Protein AF-A0A378YUL9-F1 (afdb_monomer_lite)

Sequence (200 aa):
MDLDGIYQRQLDEVQPVALPHEIDLQHAVVSRYLELCDLVLSVKSCEYYFRRFPFNGLPVTRHEHLSNVCELYFSRFYQFKERLKYLVDAVDVLVPKHGMQFGPFIKQFAREFDQEIHERNQIHHFKRFADLDIERVYLTGIHDIVFPNKGWKAEQRLYYRKVAREWAQRVRKRGARLDAFVDAVAEALLRGCPFLALPG

pLDDT: mean 89.15, std 12.62, range [41.06, 97.75]

Structure (mmCIF, N/CA/C/O backbone):
data_AF-A0A378YUL9-F1
#
_entry.id   AF-A0A378YUL9-F1
#
loop_
_atom_site.group_PDB
_atom_site.id
_atom_site.type_symbol
_atom_site.label_atom_id
_atom_site.label_alt_id
_atom_site.label_comp_id
_atom_site.label_asym_id
_atom_site.label_entity_id
_atom_site.label_seq_id
_atom_site.pdbx_PDB_ins_code
_atom_site.Cartn_x
_atom_site.Cartn_y
_atom_site.Cartn_z
_atom_site.occupancy
_atom_site.B_iso_or_equiv
_atom_site.auth_seq_id
_atom_site.auth_comp_id
_atom_site.auth_asym_id
_atom_site.auth_atom_id
_atom_site.pdbx_PDB_model_num
ATOM 1 N N . MET A 1 1 ? 40.673 -33.449 19.891 1.00 43.53 1 MET A N 1
ATOM 2 C CA . MET A 1 1 ? 40.336 -32.350 20.816 1.00 43.53 1 MET A CA 1
ATOM 3 C C . MET A 1 1 ? 38.854 -32.107 20.642 1.00 43.53 1 MET A C 1
ATOM 5 O O . MET A 1 1 ? 38.480 -31.425 19.699 1.00 43.53 1 MET A O 1
ATOM 9 N N . ASP A 1 2 ? 38.047 -32.759 21.476 1.00 41.06 2 ASP A N 1
ATOM 10 C CA . ASP A 1 2 ? 36.599 -32.559 21.533 1.00 41.06 2 ASP A CA 1
ATOM 11 C C . ASP A 1 2 ? 36.3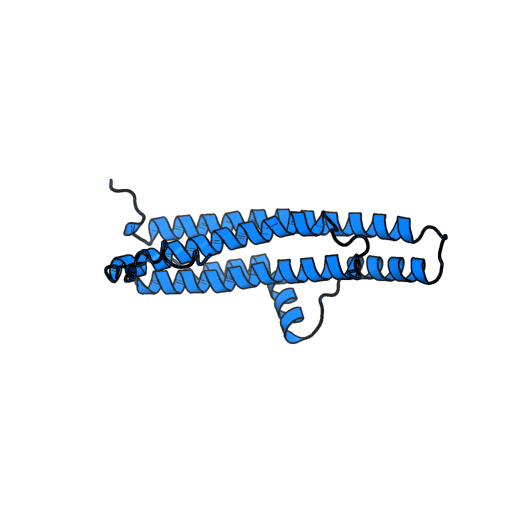15 -31.298 22.346 1.00 41.06 2 ASP A C 1
ATOM 13 O O . ASP A 1 2 ? 36.678 -31.212 23.519 1.00 41.06 2 ASP A O 1
ATOM 17 N N . LEU A 1 3 ? 35.693 -30.312 21.704 1.00 50.53 3 LEU A N 1
ATOM 18 C CA . LEU A 1 3 ? 35.207 -29.077 22.325 1.00 50.53 3 LEU A CA 1
ATOM 19 C C . LEU A 1 3 ? 33.671 -29.063 22.420 1.00 50.53 3 LEU A C 1
ATOM 21 O O . LEU A 1 3 ? 33.071 -27.998 22.500 1.00 50.53 3 LEU A O 1
ATOM 25 N N . ASP A 1 4 ? 33.031 -30.233 22.473 1.00 50.56 4 ASP A N 1
ATOM 26 C CA . ASP A 1 4 ? 31.562 -30.356 22.478 1.00 50.56 4 ASP A CA 1
ATOM 27 C C . ASP A 1 4 ? 30.950 -30.487 23.888 1.00 50.56 4 ASP A C 1
ATOM 29 O O . ASP A 1 4 ? 29.794 -30.866 24.048 1.00 50.56 4 ASP A O 1
ATOM 33 N N . GLY A 1 5 ? 31.707 -30.162 24.943 1.00 52.66 5 GLY A N 1
ATOM 34 C CA . GLY A 1 5 ? 31.334 -30.486 26.327 1.00 52.66 5 GLY A CA 1
ATOM 35 C C . GLY A 1 5 ? 30.976 -29.333 27.273 1.00 52.66 5 GLY A C 1
ATOM 36 O O . GLY A 1 5 ? 30.866 -29.597 28.465 1.00 52.66 5 GLY A O 1
ATOM 37 N N . ILE A 1 6 ? 30.863 -28.067 26.833 1.00 50.81 6 ILE A N 1
ATOM 38 C CA . ILE A 1 6 ? 30.793 -26.925 27.788 1.00 50.81 6 ILE A CA 1
ATOM 39 C C . ILE A 1 6 ? 29.577 -25.986 27.618 1.00 50.81 6 ILE A C 1
ATOM 41 O O . ILE A 1 6 ? 29.335 -25.148 28.482 1.00 50.81 6 ILE A O 1
ATOM 45 N N . TYR A 1 7 ? 28.721 -26.148 26.603 1.00 46.00 7 TYR A N 1
ATOM 46 C CA . TYR A 1 7 ? 27.574 -25.236 26.403 1.00 46.00 7 TYR A CA 1
ATOM 47 C C . TYR A 1 7 ? 26.194 -25.899 26.290 1.00 46.00 7 TYR A C 1
ATOM 49 O O . TYR A 1 7 ? 25.285 -25.337 25.689 1.00 46.00 7 TYR A O 1
ATOM 57 N N . GLN A 1 8 ? 25.963 -27.020 26.975 1.00 46.75 8 GLN A N 1
ATOM 58 C CA . GLN A 1 8 ? 24.601 -27.385 27.391 1.00 46.75 8 GLN A CA 1
ATOM 59 C C . GLN A 1 8 ? 24.236 -26.620 28.669 1.00 46.75 8 GLN A C 1
ATOM 61 O O . GLN A 1 8 ? 24.028 -27.191 29.737 1.00 46.75 8 GLN A O 1
ATOM 66 N N . ARG A 1 9 ? 24.142 -25.286 28.562 1.00 47.91 9 ARG A N 1
ATOM 67 C CA . ARG A 1 9 ? 23.204 -24.580 29.437 1.00 47.91 9 ARG A CA 1
ATOM 68 C C . ARG A 1 9 ? 21.838 -25.088 29.026 1.00 47.91 9 ARG A C 1
ATOM 70 O O . ARG A 1 9 ? 21.450 -24.898 27.877 1.00 47.91 9 ARG A O 1
ATOM 77 N N . GLN A 1 10 ? 21.169 -25.759 29.956 1.00 49.59 10 GLN A N 1
ATOM 78 C CA . GLN A 1 10 ? 19.729 -25.937 29.933 1.00 49.59 10 GLN A CA 1
ATOM 79 C C . GLN A 1 10 ? 19.125 -24.595 29.513 1.00 49.59 10 GLN A C 1
ATOM 81 O O . GLN A 1 10 ? 19.129 -23.624 30.268 1.00 49.59 10 GLN A O 1
ATOM 86 N N . LEU A 1 11 ? 18.705 -24.512 28.253 1.00 52.88 11 LEU A N 1
ATOM 87 C CA . LEU A 1 11 ? 17.631 -23.621 27.879 1.00 52.88 11 LEU A CA 1
ATOM 88 C C . LEU A 1 11 ? 16.446 -24.236 28.603 1.00 52.88 11 LEU A C 1
ATOM 90 O O . LEU A 1 11 ? 15.804 -25.133 28.062 1.00 52.88 11 LEU A O 1
ATOM 94 N N . ASP A 1 12 ? 16.266 -23.851 29.869 1.00 56.19 12 ASP A N 1
ATOM 95 C CA . ASP A 1 12 ? 14.998 -24.035 30.550 1.00 56.19 12 ASP A CA 1
ATOM 96 C C . ASP A 1 12 ? 13.940 -23.648 29.526 1.00 56.19 12 ASP A C 1
ATOM 98 O O . ASP A 1 12 ? 13.998 -22.549 28.961 1.00 56.19 12 ASP A O 1
ATOM 102 N N . GLU A 1 13 ? 13.077 -24.604 29.186 1.00 59.16 13 GLU A N 1
ATOM 103 C CA . GLU A 1 13 ? 11.947 -24.376 28.306 1.00 59.16 13 GLU A CA 1
ATOM 104 C C . GLU A 1 13 ? 11.214 -23.169 28.877 1.00 59.16 13 GLU A C 1
ATOM 106 O O . GLU A 1 13 ? 10.543 -23.266 29.905 1.00 59.16 13 GLU A O 1
ATOM 111 N N . VAL A 1 14 ? 11.417 -22.002 28.260 1.00 63.12 14 VAL A N 1
ATOM 112 C CA . VAL A 1 14 ? 10.683 -20.795 28.605 1.00 63.12 14 VAL A CA 1
ATOM 113 C C . VAL A 1 14 ? 9.249 -21.123 28.244 1.00 63.12 14 VAL A C 1
ATOM 115 O O . VAL A 1 14 ? 8.849 -21.003 27.085 1.00 63.12 14 VAL A O 1
ATOM 118 N N . GLN A 1 15 ? 8.495 -21.633 29.218 1.00 63.75 15 GLN A N 1
ATOM 119 C CA . GLN A 1 15 ? 7.087 -21.889 29.018 1.00 63.75 15 GLN A CA 1
ATOM 120 C C . GLN A 1 15 ? 6.462 -20.545 28.654 1.00 63.75 15 GLN A C 1
ATOM 122 O O . GLN A 1 15 ? 6.712 -19.554 29.353 1.00 63.75 15 GLN A O 1
ATOM 127 N N . PRO A 1 16 ? 5.719 -20.466 27.539 1.00 68.31 16 PRO A N 1
ATOM 128 C CA . PRO A 1 16 ? 5.080 -19.225 27.156 1.00 68.31 16 PRO A CA 1
ATOM 129 C C . PRO A 1 16 ? 4.212 -18.769 28.326 1.00 68.31 16 PRO A C 1
ATOM 131 O O . PRO A 1 16 ? 3.353 -19.512 28.801 1.00 68.31 16 PRO A O 1
ATOM 134 N N . VAL A 1 17 ? 4.491 -17.566 28.827 1.00 76.06 17 VAL A N 1
ATOM 135 C CA . VAL A 1 17 ? 3.715 -16.958 29.906 1.00 76.06 17 VAL A CA 1
ATOM 136 C C . VAL A 1 17 ? 2.277 -16.847 29.411 1.00 76.06 17 VAL A C 1
ATOM 138 O O . VAL A 1 17 ? 1.994 -16.063 28.507 1.00 76.06 17 VAL A O 1
ATOM 141 N N . ALA A 1 18 ? 1.381 -17.660 29.969 1.00 77.94 18 ALA A N 1
ATOM 142 C CA . ALA A 1 18 ? -0.041 -17.562 29.687 1.00 77.94 18 ALA A CA 1
ATOM 143 C C . ALA A 1 18 ? -0.554 -16.264 30.315 1.00 77.94 18 ALA A C 1
ATOM 145 O O . ALA A 1 18 ? -0.585 -16.124 31.541 1.00 77.94 18 ALA A O 1
ATOM 146 N N . LEU A 1 19 ? -0.898 -15.290 29.476 1.00 78.94 19 LEU A N 1
ATOM 147 C CA . LEU A 1 19 ? -1.487 -14.047 29.944 1.00 78.94 19 LEU A CA 1
ATOM 148 C C . LEU A 1 19 ? -2.940 -14.305 30.379 1.00 78.94 19 LEU A C 1
ATOM 150 O O . LEU A 1 19 ? -3.593 -15.235 29.902 1.00 78.94 19 LEU A O 1
ATOM 154 N N . PRO A 1 20 ? -3.481 -13.494 31.299 1.00 90.69 20 PRO A N 1
ATOM 155 C CA . PRO A 1 20 ? -4.915 -13.458 31.537 1.00 90.69 20 PRO A CA 1
ATOM 156 C C . PRO A 1 20 ? -5.673 -13.200 30.228 1.00 90.69 20 PRO A C 1
ATOM 158 O O . PRO A 1 20 ? -5.272 -12.344 29.442 1.00 90.69 20 PRO A O 1
ATOM 161 N N . HIS A 1 21 ? -6.806 -13.881 30.034 1.00 89.50 21 HIS A N 1
ATOM 162 C CA . HIS A 1 21 ? -7.596 -13.808 28.797 1.00 89.50 21 HIS A CA 1
ATOM 163 C C . HIS A 1 21 ? -7.932 -12.371 28.360 1.00 89.50 21 HIS A C 1
ATOM 165 O O . HIS A 1 21 ? -7.901 -12.047 27.178 1.00 89.50 21 HIS A O 1
ATOM 171 N N . GLU A 1 22 ? -8.215 -11.485 29.314 1.00 90.69 22 GLU A N 1
ATOM 172 C CA . GLU A 1 22 ? -8.478 -10.073 29.031 1.00 90.69 22 GLU A CA 1
ATOM 173 C C . GLU A 1 22 ? -7.248 -9.349 28.460 1.00 90.69 22 GLU A C 1
ATOM 175 O O . GLU A 1 22 ? -7.371 -8.580 27.506 1.00 90.69 22 GLU A O 1
ATOM 180 N N . ILE A 1 23 ? -6.054 -9.637 28.989 1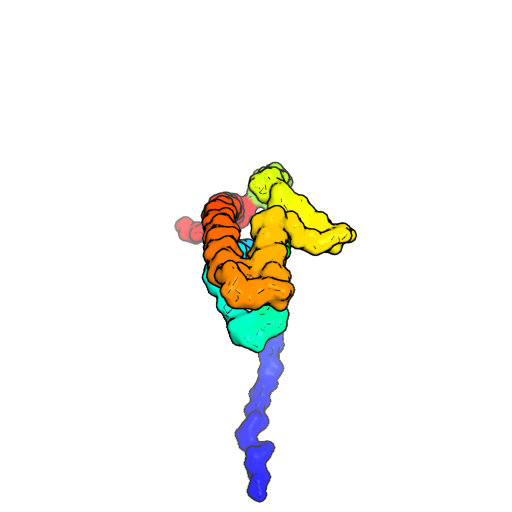.00 91.94 23 ILE A N 1
ATOM 181 C CA . ILE A 1 23 ? -4.795 -9.068 28.496 1.00 91.94 23 ILE A CA 1
ATOM 182 C C . ILE A 1 23 ? -4.494 -9.595 27.088 1.00 91.94 23 ILE A C 1
ATOM 184 O O . ILE A 1 23 ? -4.055 -8.819 26.242 1.00 91.94 23 ILE A O 1
ATOM 188 N N . ASP A 1 24 ? -4.794 -10.864 26.795 1.00 92.81 24 ASP A N 1
ATOM 189 C CA . ASP A 1 24 ? -4.658 -11.417 25.438 1.00 92.81 24 ASP A CA 1
ATOM 190 C C . ASP A 1 24 ? -5.537 -10.677 24.420 1.00 92.81 24 ASP A C 1
ATOM 192 O O . ASP A 1 24 ? -5.086 -10.350 23.319 1.00 92.81 24 ASP A O 1
ATOM 196 N N . LEU A 1 25 ? -6.786 -10.369 24.784 1.00 94.00 25 LEU A N 1
ATOM 197 C CA . LEU A 1 25 ? -7.706 -9.627 23.919 1.00 94.00 25 LEU A CA 1
ATOM 198 C C . LEU A 1 25 ? -7.254 -8.173 23.708 1.00 94.00 25 LEU A C 1
ATOM 200 O O . LEU A 1 25 ? -7.277 -7.674 22.580 1.00 94.00 25 LEU A O 1
ATOM 204 N N . GLN A 1 26 ? -6.789 -7.500 24.764 1.00 95.25 26 GLN A N 1
ATOM 205 C CA . GLN A 1 26 ? -6.202 -6.157 24.666 1.00 95.25 26 GLN A CA 1
ATOM 206 C C . GLN A 1 26 ? -4.954 -6.157 23.772 1.00 95.25 26 GLN A C 1
ATOM 208 O O . GLN A 1 26 ? -4.826 -5.331 22.863 1.00 95.25 26 GLN A O 1
ATOM 213 N N . HIS A 1 27 ? -4.061 -7.127 23.981 1.00 94.69 27 HIS A N 1
ATOM 214 C CA . HIS A 1 27 ? -2.866 -7.325 23.171 1.00 94.69 27 HIS A CA 1
ATOM 215 C C . HIS A 1 27 ? -3.219 -7.568 21.700 1.00 94.69 27 HIS A C 1
ATOM 217 O O . HIS A 1 27 ? -2.555 -7.018 20.818 1.00 94.69 27 HIS A O 1
ATOM 223 N N . ALA A 1 28 ? -4.279 -8.331 21.409 1.00 95.56 28 ALA A N 1
ATOM 224 C CA . ALA A 1 28 ? -4.740 -8.555 20.043 1.00 95.56 28 ALA A CA 1
ATOM 225 C C . ALA A 1 28 ? -5.137 -7.241 19.351 1.00 95.56 28 ALA A C 1
ATOM 227 O O . ALA A 1 28 ? -4.680 -6.989 18.237 1.00 95.56 28 ALA A O 1
ATOM 228 N N . VAL A 1 29 ? -5.912 -6.372 20.010 1.00 96.69 29 VAL A N 1
ATOM 229 C CA . VAL A 1 29 ? -6.295 -5.058 19.457 1.00 96.69 29 VAL A CA 1
ATOM 230 C C . VAL A 1 29 ? -5.060 -4.201 19.162 1.00 96.69 29 VAL A C 1
ATOM 232 O O . VAL A 1 29 ? -4.903 -3.712 18.041 1.00 96.69 29 VAL A O 1
ATOM 235 N N . VAL A 1 30 ? -4.146 -4.069 20.130 1.00 96.88 30 VAL A N 1
ATOM 236 C CA . VAL A 1 30 ? -2.910 -3.281 19.964 1.00 96.88 30 VAL A CA 1
ATOM 237 C C . VAL A 1 30 ? -2.047 -3.842 18.833 1.00 96.88 30 VAL A C 1
ATOM 239 O O . VAL A 1 30 ? -1.611 -3.097 17.957 1.00 96.88 30 VAL A O 1
ATOM 242 N N . SER A 1 31 ? -1.850 -5.160 18.797 1.00 97.25 31 SER A N 1
ATOM 243 C CA . SER A 1 31 ? -1.056 -5.832 17.763 1.00 97.25 31 SER A CA 1
ATOM 244 C C . SER A 1 31 ? -1.629 -5.598 16.367 1.00 97.25 31 SER A C 1
ATOM 246 O O . SER A 1 31 ? -0.891 -5.261 15.444 1.00 97.25 31 SER A O 1
ATOM 248 N N . ARG A 1 32 ? -2.954 -5.719 16.200 1.00 97.62 32 ARG A N 1
ATOM 249 C CA . ARG A 1 32 ? -3.622 -5.481 14.909 1.00 97.62 32 ARG A CA 1
ATOM 250 C C . ARG A 1 32 ? -3.519 -4.027 14.463 1.00 97.62 32 ARG A C 1
ATOM 252 O O . ARG A 1 32 ? -3.350 -3.775 13.273 1.00 97.62 32 ARG A O 1
ATOM 259 N N . TYR A 1 33 ? -3.569 -3.077 15.393 1.00 97.62 33 TYR A N 1
ATOM 260 C CA . TYR A 1 33 ? -3.318 -1.674 15.077 1.00 97.62 33 TYR A CA 1
ATOM 261 C C . TYR A 1 33 ? -1.866 -1.444 14.623 1.00 97.62 33 TYR A C 1
ATOM 263 O O . TYR A 1 33 ? -1.635 -0.802 13.600 1.00 97.62 33 TYR A O 1
ATOM 271 N N . LEU A 1 34 ? -0.883 -2.029 15.314 1.00 97.75 34 LEU A N 1
ATOM 272 C CA . LEU A 1 34 ? 0.526 -1.926 14.922 1.00 97.75 34 LEU A CA 1
ATOM 273 C C . LEU A 1 34 ? 0.807 -2.567 13.551 1.00 97.75 34 LEU A C 1
ATOM 275 O O . LEU A 1 34 ? 1.591 -2.020 12.777 1.00 97.75 34 LEU A O 1
ATOM 279 N N . GLU A 1 35 ? 0.125 -3.664 13.205 1.00 97.00 35 GLU A N 1
ATOM 280 C CA . GLU A 1 35 ? 0.176 -4.256 11.858 1.00 97.00 35 GLU A CA 1
ATOM 281 C C . GLU A 1 35 ? -0.301 -3.275 10.768 1.00 97.00 35 GLU A C 1
ATOM 283 O O . GLU A 1 35 ? 0.246 -3.266 9.663 1.00 97.00 35 GLU A O 1
ATOM 288 N N . LEU A 1 36 ? -1.298 -2.425 11.053 1.00 97.06 36 LEU A N 1
ATOM 289 C CA . LEU A 1 36 ? -1.722 -1.373 10.120 1.00 97.06 36 LEU A CA 1
ATOM 290 C C . LEU A 1 36 ? -0.640 -0.306 9.952 1.00 97.06 36 LEU A C 1
ATOM 292 O O . LEU A 1 36 ? -0.352 0.090 8.821 1.00 97.06 36 LEU A O 1
ATOM 296 N N . CYS A 1 37 ? -0.017 0.128 11.051 1.00 97.62 37 CYS A N 1
ATOM 297 C CA . CYS A 1 37 ? 1.087 1.087 11.020 1.00 97.62 37 CYS A CA 1
ATOM 298 C C . CYS A 1 37 ? 2.259 0.570 10.172 1.00 97.62 37 CYS A C 1
ATOM 300 O O . CYS A 1 37 ? 2.758 1.291 9.304 1.00 97.62 37 CYS A O 1
ATOM 302 N N . ASP A 1 38 ? 2.655 -0.692 10.366 1.00 97.25 38 ASP A N 1
ATOM 303 C CA . ASP A 1 38 ? 3.709 -1.331 9.569 1.00 97.25 38 ASP A CA 1
ATOM 304 C C . ASP A 1 38 ? 3.354 -1.369 8.075 1.00 97.25 38 ASP A C 1
ATOM 306 O O . ASP A 1 38 ? 4.176 -1.035 7.219 1.00 97.25 38 ASP A O 1
ATOM 310 N N . LEU A 1 39 ? 2.097 -1.666 7.731 1.00 96.38 39 LEU A N 1
ATOM 311 C CA . LEU A 1 39 ? 1.652 -1.641 6.337 1.00 96.38 39 LEU A CA 1
ATOM 312 C C . LEU A 1 39 ? 1.739 -0.250 5.704 1.00 96.38 39 LEU A C 1
ATOM 314 O O . LEU A 1 39 ? 2.135 -0.145 4.540 1.00 96.38 39 LEU A O 1
ATOM 318 N N . VAL A 1 40 ? 1.421 0.820 6.438 1.00 96.56 40 VAL A N 1
ATOM 319 C CA . VAL A 1 40 ? 1.597 2.192 5.930 1.00 96.56 40 VAL A CA 1
ATOM 320 C C . VAL A 1 40 ? 3.067 2.496 5.671 1.00 96.56 40 VAL A C 1
ATOM 322 O O . VAL A 1 40 ? 3.405 3.046 4.617 1.00 96.56 40 VAL A O 1
ATOM 325 N N . LEU A 1 41 ? 3.956 2.094 6.582 1.00 96.38 41 LEU A N 1
ATOM 326 C CA . LEU A 1 41 ? 5.398 2.210 6.370 1.00 96.38 41 LEU A CA 1
ATOM 327 C C . LEU A 1 41 ? 5.834 1.416 5.135 1.00 96.38 41 LEU A C 1
ATOM 329 O O . LEU A 1 41 ? 6.542 1.956 4.290 1.00 96.38 41 LEU A O 1
ATOM 333 N N . SER A 1 42 ? 5.333 0.193 4.957 1.00 95.94 42 SER A N 1
ATOM 334 C CA . SER A 1 42 ? 5.618 -0.651 3.793 1.00 95.94 42 SER A CA 1
ATOM 335 C C . SER A 1 42 ? 5.168 -0.017 2.468 1.00 95.94 42 SER A C 1
ATOM 337 O O . SER A 1 42 ? 5.898 -0.061 1.472 1.00 95.94 42 SER A O 1
ATOM 339 N N . VAL A 1 43 ? 4.002 0.644 2.443 1.00 96.44 43 VAL A N 1
ATOM 340 C CA . VAL A 1 43 ? 3.554 1.426 1.277 1.00 96.44 43 VAL A CA 1
ATOM 341 C C . VAL A 1 43 ? 4.534 2.556 0.992 1.00 96.44 43 VAL A C 1
ATOM 343 O O . VAL A 1 43 ? 4.972 2.706 -0.147 1.00 96.44 43 VAL A O 1
ATOM 346 N N . LYS A 1 44 ? 4.930 3.327 2.008 1.00 95.75 44 LYS A N 1
ATOM 347 C CA . LYS A 1 44 ? 5.905 4.417 1.847 1.00 95.75 44 LYS A CA 1
ATOM 348 C C . LYS A 1 44 ? 7.265 3.897 1.379 1.00 95.75 44 LYS A C 1
ATOM 350 O O . LYS A 1 44 ? 7.895 4.519 0.527 1.00 95.75 44 LYS A O 1
ATOM 355 N N . SER A 1 45 ? 7.688 2.722 1.841 1.00 95.12 45 SER A N 1
ATOM 356 C CA . SER A 1 45 ? 8.917 2.064 1.391 1.00 95.12 45 SER A CA 1
ATOM 357 C C . SER A 1 45 ? 8.912 1.743 -0.106 1.00 95.12 45 SER A C 1
ATOM 359 O O . SER A 1 45 ? 9.974 1.772 -0.733 1.00 95.12 45 SER A O 1
ATOM 361 N N . CYS A 1 46 ? 7.740 1.543 -0.721 1.00 95.81 46 CYS A N 1
ATOM 362 C CA . CYS A 1 46 ? 7.639 1.354 -2.170 1.00 95.81 46 CYS A CA 1
ATOM 363 C C . CYS A 1 46 ? 8.170 2.565 -2.961 1.00 95.81 46 CYS A C 1
ATOM 365 O O . CYS A 1 46 ? 8.683 2.384 -4.064 1.00 95.81 46 CYS A O 1
ATOM 367 N N . GLU A 1 47 ? 8.149 3.783 -2.395 1.00 95.56 47 GLU A N 1
ATOM 368 C CA . GLU A 1 47 ? 8.763 4.978 -3.003 1.00 95.56 47 GLU A CA 1
ATOM 369 C C . GLU A 1 47 ? 10.254 4.744 -3.289 1.00 95.56 47 GLU A C 1
ATOM 371 O O . GLU A 1 47 ? 10.765 5.113 -4.352 1.00 95.56 47 GLU A O 1
ATOM 376 N N . TYR A 1 48 ? 10.958 4.103 -2.353 1.00 93.06 48 TYR A N 1
ATOM 377 C CA . TYR A 1 48 ? 12.378 3.793 -2.490 1.00 93.06 48 TYR A CA 1
ATOM 378 C C . TYR A 1 48 ? 12.622 2.701 -3.528 1.00 93.06 48 TYR A C 1
ATOM 380 O O . TYR A 1 48 ? 13.574 2.816 -4.305 1.00 93.06 48 TYR A O 1
ATOM 388 N N . TYR A 1 49 ? 11.750 1.690 -3.583 1.00 94.38 49 TYR A N 1
ATOM 389 C CA . TYR A 1 49 ? 11.836 0.635 -4.591 1.00 94.38 49 TYR A CA 1
ATOM 390 C C . TYR A 1 49 ? 11.670 1.195 -6.003 1.00 94.38 49 TYR A C 1
ATOM 392 O O . TYR A 1 49 ? 12.501 0.913 -6.855 1.00 94.38 49 TYR A O 1
ATOM 400 N N . PHE A 1 50 ? 10.721 2.105 -6.246 1.00 95.50 50 PHE A N 1
ATOM 401 C CA . PHE A 1 50 ? 10.610 2.747 -7.562 1.00 95.50 50 PHE A CA 1
ATOM 402 C C . PHE A 1 50 ? 11.874 3.525 -7.955 1.00 95.50 50 PHE A C 1
ATOM 404 O O . PHE A 1 50 ? 12.341 3.450 -9.094 1.00 95.50 50 PHE A O 1
ATOM 411 N N . ARG A 1 51 ? 12.467 4.269 -7.017 1.00 90.19 51 ARG A N 1
ATOM 412 C CA . ARG A 1 51 ? 13.599 5.167 -7.304 1.00 90.19 51 ARG A CA 1
ATOM 413 C C . ARG A 1 51 ? 14.894 4.459 -7.657 1.00 90.19 51 ARG A C 1
ATOM 415 O O . ARG A 1 51 ? 15.689 5.003 -8.427 1.00 90.19 51 ARG A O 1
ATOM 422 N N . ARG A 1 52 ? 15.147 3.294 -7.068 1.00 88.69 52 ARG A N 1
ATOM 423 C CA . ARG A 1 52 ? 16.434 2.614 -7.182 1.00 88.69 52 ARG A CA 1
ATOM 424 C C . ARG A 1 52 ? 16.256 1.339 -7.980 1.00 88.69 52 ARG A C 1
ATOM 426 O O . ARG A 1 52 ? 15.591 0.430 -7.528 1.00 88.69 52 ARG A O 1
ATOM 433 N N . PHE A 1 53 ? 16.911 1.258 -9.135 1.00 92.00 53 PHE A N 1
ATOM 434 C CA . PHE A 1 53 ? 17.049 0.006 -9.877 1.00 92.00 53 PHE A CA 1
ATOM 435 C C . PHE A 1 53 ? 18.298 -0.743 -9.379 1.00 92.00 53 PHE A C 1
ATOM 437 O O . PHE A 1 53 ? 19.407 -0.285 -9.677 1.00 92.00 53 PHE A O 1
ATOM 444 N N . PRO A 1 54 ? 18.172 -1.848 -8.617 1.00 90.00 54 PRO A N 1
ATOM 445 C CA . PRO A 1 54 ? 19.325 -2.528 -8.024 1.00 90.00 54 PRO A CA 1
ATOM 446 C C . PRO A 1 54 ? 19.921 -3.624 -8.923 1.00 90.00 54 PRO A C 1
ATOM 448 O O . PRO A 1 54 ? 20.973 -4.164 -8.602 1.00 90.00 54 PRO A O 1
ATOM 451 N N . PHE A 1 55 ? 19.291 -3.951 -10.054 1.00 91.38 55 PHE A N 1
ATOM 452 C CA . PHE A 1 55 ? 19.585 -5.159 -10.833 1.00 91.38 55 PHE A CA 1
ATOM 453 C C . PHE A 1 55 ? 20.630 -4.960 -11.943 1.00 91.38 55 PHE A C 1
ATOM 455 O O . PHE A 1 55 ? 20.487 -5.458 -13.058 1.00 91.38 55 PHE A O 1
ATOM 462 N N . ASN A 1 56 ? 21.694 -4.201 -11.677 1.00 85.75 56 ASN A N 1
ATOM 463 C CA . ASN A 1 56 ? 22.750 -4.009 -12.675 1.00 85.75 56 ASN A CA 1
ATOM 464 C C . ASN A 1 56 ? 23.505 -5.328 -12.915 1.00 85.75 56 ASN A C 1
ATOM 466 O O . ASN A 1 56 ? 24.099 -5.866 -11.988 1.00 85.75 56 ASN A O 1
ATOM 470 N N . GLY A 1 57 ? 23.494 -5.826 -14.156 1.00 8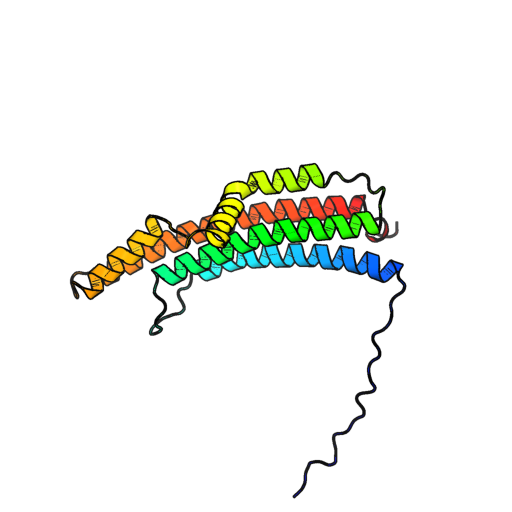4.25 57 GLY A N 1
ATOM 471 C CA . GLY A 1 57 ? 24.137 -7.099 -14.517 1.00 84.25 57 GLY A CA 1
ATOM 472 C C . GLY A 1 57 ? 23.332 -8.348 -14.142 1.00 84.25 57 GLY A C 1
ATOM 473 O O . GLY A 1 57 ? 23.830 -9.456 -14.297 1.00 84.25 57 GLY A O 1
ATOM 474 N N . LEU A 1 58 ? 22.098 -8.174 -13.666 1.00 92.00 58 LEU A N 1
ATOM 475 C CA . LEU A 1 58 ? 21.169 -9.254 -13.340 1.00 92.00 58 LEU A CA 1
ATOM 476 C C . LEU A 1 58 ? 20.090 -9.376 -14.432 1.00 92.00 58 LEU A C 1
ATOM 478 O O . LEU A 1 58 ? 19.870 -8.415 -15.174 1.00 92.00 58 LEU A O 1
ATOM 482 N N . PRO A 1 59 ? 19.398 -10.528 -14.543 1.00 89.94 59 PRO A N 1
ATOM 483 C CA . PRO A 1 59 ? 18.431 -10.770 -15.618 1.00 89.94 59 PRO A CA 1
ATOM 484 C C . PRO A 1 59 ? 17.141 -9.946 -15.497 1.00 89.94 59 PRO A C 1
ATOM 486 O O . PRO A 1 59 ? 16.351 -9.922 -16.433 1.00 89.94 59 PRO A O 1
ATOM 489 N N . VAL A 1 60 ? 16.919 -9.264 -14.369 1.00 92.44 60 VAL A N 1
ATOM 490 C CA . VAL A 1 60 ? 15.716 -8.453 -14.151 1.00 92.44 60 VAL A CA 1
ATOM 491 C C . VAL A 1 60 ? 15.794 -7.175 -14.976 1.00 92.44 60 VAL A C 1
ATOM 493 O O . VAL A 1 60 ? 16.680 -6.338 -14.790 1.00 92.44 60 VAL A O 1
ATOM 496 N N . THR A 1 61 ? 14.829 -6.992 -15.866 1.00 92.69 61 THR A N 1
ATOM 497 C CA . THR A 1 61 ? 14.731 -5.802 -16.707 1.00 92.69 61 THR A CA 1
ATOM 498 C C . THR A 1 61 ? 14.134 -4.612 -15.949 1.00 92.69 61 THR A C 1
ATOM 500 O O . THR A 1 61 ? 13.472 -4.734 -14.919 1.00 92.69 61 THR A O 1
ATOM 503 N N . ARG A 1 62 ? 14.338 -3.406 -16.489 1.00 93.56 62 ARG A N 1
ATOM 504 C CA . ARG A 1 62 ? 13.709 -2.174 -15.978 1.00 93.56 62 ARG A CA 1
ATOM 505 C C . ARG A 1 62 ? 12.182 -2.212 -16.042 1.00 93.56 62 ARG A C 1
ATOM 507 O O . ARG A 1 62 ? 11.542 -1.651 -15.161 1.00 93.56 62 ARG A O 1
ATOM 514 N N . HIS A 1 63 ? 11.640 -2.861 -17.070 1.00 94.25 63 HIS A N 1
ATOM 515 C CA . HIS A 1 63 ? 10.211 -3.107 -17.223 1.00 94.25 63 HIS A CA 1
ATOM 516 C C . HIS A 1 63 ? 9.693 -3.979 -16.075 1.00 94.25 63 HIS A C 1
ATOM 518 O O . HIS A 1 63 ? 8.856 -3.532 -15.299 1.00 94.25 63 HIS A O 1
ATOM 524 N N . GLU A 1 64 ? 10.275 -5.170 -15.898 1.00 93.88 64 GLU A N 1
ATOM 525 C CA . GLU A 1 64 ? 9.862 -6.105 -14.844 1.00 93.88 64 GLU A CA 1
ATOM 526 C C . GLU A 1 64 ? 10.003 -5.498 -13.455 1.00 93.88 64 GLU A C 1
ATOM 528 O O . GLU A 1 64 ? 9.138 -5.691 -12.610 1.00 93.88 64 GLU A O 1
ATOM 533 N N . HIS A 1 65 ? 11.063 -4.723 -13.221 1.00 95.69 65 HIS A N 1
ATOM 534 C CA . HIS A 1 65 ? 11.215 -3.992 -11.975 1.00 95.69 65 HIS A CA 1
ATOM 535 C C . HIS A 1 65 ? 10.025 -3.062 -11.701 1.00 95.69 65 HIS A C 1
ATOM 537 O O . HIS A 1 65 ? 9.442 -3.144 -10.624 1.00 95.69 65 HIS A O 1
ATOM 543 N N . LEU A 1 66 ? 9.642 -2.200 -12.652 1.00 96.00 66 LEU A N 1
ATOM 544 C CA . LEU A 1 66 ? 8.518 -1.281 -12.446 1.00 96.00 66 LEU A CA 1
ATOM 545 C C . LEU A 1 66 ? 7.205 -2.039 -12.244 1.00 96.00 66 LEU A C 1
ATOM 547 O O . LEU A 1 66 ? 6.479 -1.719 -11.303 1.00 96.00 66 LEU A O 1
ATOM 551 N N . SER A 1 67 ? 6.929 -3.057 -13.064 1.00 95.38 67 SER A N 1
ATOM 552 C CA . SER A 1 67 ? 5.707 -3.856 -12.944 1.00 95.38 67 SER A CA 1
ATOM 553 C C . SER A 1 67 ? 5.633 -4.557 -11.588 1.00 95.38 67 SER A C 1
ATOM 555 O O . SER A 1 67 ? 4.650 -4.395 -10.873 1.00 95.38 67 SER A O 1
ATOM 557 N N . ASN A 1 68 ? 6.703 -5.236 -11.166 1.00 94.75 68 ASN A N 1
ATOM 558 C CA . ASN A 1 68 ? 6.736 -5.951 -9.887 1.00 94.75 68 ASN A CA 1
ATOM 559 C C . ASN A 1 68 ? 6.561 -5.002 -8.690 1.00 94.75 68 ASN A C 1
ATOM 561 O O . ASN A 1 68 ? 5.876 -5.339 -7.725 1.00 94.75 68 ASN A O 1
ATOM 565 N N . VAL A 1 69 ? 7.160 -3.806 -8.736 1.00 96.19 69 VAL A N 1
ATOM 566 C CA . VAL A 1 69 ? 6.991 -2.817 -7.660 1.00 96.19 69 VAL A CA 1
ATOM 567 C C . VAL A 1 69 ? 5.563 -2.253 -7.647 1.00 96.19 69 VAL A C 1
ATOM 569 O O . VAL A 1 69 ? 5.026 -2.026 -6.563 1.00 96.19 69 VAL A O 1
ATOM 572 N N . CYS A 1 70 ? 4.906 -2.095 -8.803 1.00 96.81 70 CYS A N 1
ATOM 573 C CA . CYS A 1 70 ? 3.482 -1.737 -8.863 1.00 96.81 70 CYS A CA 1
ATOM 574 C C . CYS A 1 70 ? 2.596 -2.829 -8.249 1.00 96.81 70 CYS A C 1
ATOM 576 O O . CYS A 1 70 ? 1.748 -2.531 -7.410 1.00 96.81 70 CYS A O 1
ATOM 578 N N . GLU A 1 71 ? 2.821 -4.097 -8.598 1.00 95.69 71 GLU A N 1
ATOM 579 C CA . GLU A 1 71 ? 2.065 -5.228 -8.041 1.00 95.69 71 GLU A CA 1
ATOM 580 C C . GLU A 1 71 ? 2.232 -5.334 -6.514 1.00 95.69 71 GLU A C 1
ATOM 582 O O . GLU A 1 71 ? 1.251 -5.524 -5.781 1.00 95.69 71 GLU A O 1
ATOM 587 N N . LEU A 1 72 ? 3.458 -5.131 -6.014 1.00 95.75 72 LEU A N 1
ATOM 588 C CA . LEU A 1 72 ? 3.737 -5.031 -4.582 1.00 95.75 72 LEU A CA 1
ATOM 589 C C . LEU A 1 72 ? 2.957 -3.872 -3.949 1.00 95.75 72 LEU A C 1
ATOM 591 O O . LEU A 1 72 ? 2.293 -4.064 -2.931 1.00 95.75 72 LEU A O 1
ATOM 595 N N . TYR A 1 73 ? 3.012 -2.690 -4.564 1.00 97.38 73 TYR A N 1
ATOM 596 C CA . TYR A 1 73 ? 2.313 -1.492 -4.109 1.00 97.38 73 TYR A CA 1
ATOM 597 C C . TYR A 1 73 ? 0.800 -1.724 -3.978 1.00 97.38 73 TYR A C 1
ATOM 599 O O . TYR A 1 73 ? 0.246 -1.489 -2.903 1.00 97.38 73 TYR A O 1
ATOM 607 N N . PHE A 1 74 ? 0.135 -2.263 -5.003 1.00 97.19 74 PHE A N 1
ATOM 608 C CA . PHE A 1 74 ? -1.304 -2.553 -4.956 1.00 97.19 74 PHE A CA 1
ATOM 609 C C . PHE A 1 74 ? -1.658 -3.602 -3.897 1.00 97.19 74 PHE A C 1
ATOM 611 O O . PHE A 1 74 ? -2.650 -3.471 -3.172 1.00 97.19 74 PHE A O 1
ATOM 618 N N . SER A 1 75 ? -0.808 -4.620 -3.745 1.00 96.38 75 SER A N 1
ATOM 619 C CA . SER A 1 75 ? -0.982 -5.661 -2.731 1.00 96.38 75 SER A CA 1
ATOM 620 C C . SER A 1 75 ? -1.021 -5.096 -1.311 1.00 96.38 75 SER A C 1
ATOM 622 O O . SER A 1 75 ? -1.787 -5.596 -0.486 1.00 96.38 75 SER A O 1
ATOM 624 N N . ARG A 1 76 ? -0.268 -4.026 -1.021 1.00 97.19 76 ARG A N 1
ATOM 625 C CA . ARG A 1 76 ? -0.274 -3.393 0.307 1.00 97.19 76 ARG A CA 1
ATOM 626 C C . ARG A 1 76 ? -1.597 -2.704 0.645 1.00 97.19 76 ARG A C 1
ATOM 628 O O . ARG A 1 76 ? -2.051 -2.837 1.778 1.00 97.19 76 ARG A O 1
ATOM 635 N N . PHE A 1 77 ? -2.265 -2.054 -0.312 1.00 96.88 77 PHE A N 1
ATOM 636 C CA . PHE A 1 77 ? -3.591 -1.452 -0.070 1.00 96.88 77 PHE A CA 1
ATOM 637 C C . PHE A 1 77 ? -4.653 -2.507 0.218 1.00 96.88 77 PHE A C 1
ATOM 639 O O . PHE A 1 77 ? -5.467 -2.342 1.127 1.00 96.88 77 PHE A O 1
ATOM 646 N N . TYR A 1 78 ? -4.619 -3.619 -0.518 1.00 95.56 78 TYR A N 1
ATOM 647 C CA . TYR A 1 78 ? -5.499 -4.745 -0.231 1.00 95.56 78 TYR A CA 1
ATOM 648 C C . TYR A 1 78 ? -5.227 -5.331 1.162 1.00 95.56 78 TYR A C 1
ATOM 650 O O . TYR A 1 78 ? -6.159 -5.544 1.932 1.00 95.56 78 TYR A O 1
ATOM 658 N N . GLN A 1 79 ? -3.956 -5.558 1.512 1.00 96.50 79 GLN A N 1
ATOM 659 C CA . GLN A 1 79 ? -3.581 -6.059 2.838 1.00 96.50 79 GLN A CA 1
ATOM 660 C C . GLN A 1 79 ? -4.052 -5.121 3.949 1.00 96.50 79 GLN A C 1
ATOM 662 O O . GLN A 1 79 ? -4.599 -5.603 4.935 1.00 96.50 79 GLN A O 1
ATOM 667 N N . PHE A 1 80 ? -3.912 -3.803 3.774 1.00 97.31 80 PHE A N 1
ATOM 668 C CA . PHE A 1 80 ? -4.397 -2.823 4.744 1.00 97.31 80 PHE A CA 1
ATOM 669 C C . PHE A 1 80 ? -5.903 -2.967 4.973 1.00 97.31 80 PHE A C 1
ATOM 671 O O . PHE A 1 80 ? -6.346 -3.044 6.115 1.00 97.31 80 PHE A O 1
ATOM 678 N N . LYS A 1 81 ? -6.694 -3.086 3.899 1.00 96.12 81 LYS A N 1
ATOM 679 C CA . LYS A 1 81 ? -8.145 -3.303 3.996 1.00 96.12 81 LYS A CA 1
ATOM 680 C C . LYS A 1 81 ? -8.496 -4.564 4.786 1.00 96.12 81 LYS A C 1
ATOM 682 O O . LYS A 1 81 ? -9.400 -4.521 5.614 1.00 96.12 81 LYS A O 1
ATOM 687 N N . GLU A 1 82 ? -7.818 -5.680 4.526 1.00 95.88 82 GLU A N 1
ATOM 688 C CA . GLU A 1 82 ? -8.101 -6.934 5.233 1.00 95.88 82 GLU A CA 1
ATOM 689 C C . GLU A 1 82 ? -7.646 -6.883 6.698 1.00 95.88 82 GLU A C 1
ATOM 691 O O . GLU A 1 82 ? -8.385 -7.308 7.580 1.00 95.88 82 GLU A O 1
ATOM 696 N N . ARG A 1 83 ? -6.486 -6.282 6.990 1.00 96.19 83 ARG A N 1
ATOM 697 C CA . ARG A 1 83 ? -6.017 -6.082 8.371 1.00 96.19 83 ARG A CA 1
ATOM 698 C C . ARG A 1 83 ? -6.915 -5.143 9.162 1.00 96.19 83 ARG A C 1
ATOM 700 O O . ARG A 1 83 ? -7.121 -5.368 10.349 1.00 96.19 83 ARG A O 1
ATOM 707 N N . LEU A 1 84 ? -7.500 -4.148 8.498 1.00 96.19 84 LEU A N 1
ATOM 708 C CA . LEU A 1 84 ? -8.473 -3.263 9.120 1.00 96.19 84 LEU A CA 1
ATOM 709 C C . LEU A 1 84 ? -9.700 -4.055 9.576 1.00 96.19 84 LEU A C 1
ATOM 711 O O . LEU A 1 84 ? -10.156 -3.835 10.686 1.00 96.19 84 LEU A O 1
ATOM 715 N N . LYS A 1 85 ? -10.190 -5.021 8.788 1.00 95.62 85 LYS A N 1
ATOM 716 C CA . LYS A 1 85 ? -11.282 -5.908 9.231 1.00 95.62 85 LYS A CA 1
ATOM 717 C C . LYS A 1 85 ? -10.890 -6.718 10.464 1.00 95.62 85 LYS A C 1
ATOM 719 O O . LYS A 1 85 ? -11.644 -6.741 11.420 1.00 95.62 85 LYS A O 1
ATOM 724 N N . TYR A 1 86 ? -9.690 -7.298 10.486 1.00 96.19 86 TYR A N 1
ATOM 725 C CA . TYR A 1 86 ? -9.237 -8.077 11.645 1.00 96.19 86 TYR A CA 1
ATOM 726 C C . TYR A 1 86 ? -9.074 -7.237 12.911 1.00 96.19 86 TYR A C 1
ATOM 728 O O . TYR A 1 86 ? -9.280 -7.744 14.010 1.00 96.19 86 TYR A O 1
ATOM 736 N N . LEU A 1 87 ? -8.696 -5.964 12.774 1.00 96.56 87 LEU A N 1
ATOM 737 C CA . LEU A 1 87 ? -8.715 -5.033 13.896 1.00 96.56 87 LEU A CA 1
ATOM 738 C C . LEU A 1 87 ? -10.146 -4.828 14.401 1.00 96.56 87 LEU A C 1
ATOM 740 O O . LEU A 1 87 ? -10.371 -4.893 15.602 1.00 96.56 87 LEU A O 1
ATOM 744 N N . VAL A 1 88 ? -11.102 -4.613 13.496 1.00 94.81 88 VAL A N 1
ATOM 745 C CA . VAL A 1 88 ? -12.520 -4.450 13.851 1.00 94.81 88 VAL A CA 1
ATOM 746 C C . VAL A 1 88 ? -13.045 -5.680 14.571 1.00 94.81 88 VAL A C 1
ATOM 748 O O . VAL A 1 88 ? -13.579 -5.534 15.661 1.00 94.81 88 VAL A O 1
ATOM 751 N N . ASP A 1 89 ? -12.788 -6.873 14.038 1.00 95.12 89 ASP A N 1
ATOM 752 C CA . ASP A 1 89 ? -13.189 -8.131 14.669 1.00 95.12 89 ASP A CA 1
ATOM 753 C C . ASP A 1 89 ? -12.594 -8.261 16.086 1.00 95.12 89 ASP A C 1
ATOM 755 O O . ASP A 1 89 ? -13.283 -8.658 17.023 1.00 95.12 89 ASP A O 1
ATOM 759 N N . ALA A 1 90 ? -11.323 -7.884 16.277 1.00 95.81 90 ALA A N 1
ATOM 760 C CA . ALA A 1 90 ? -10.682 -7.907 17.595 1.00 95.81 90 ALA A CA 1
ATOM 761 C C . ALA A 1 90 ? -11.331 -6.920 18.582 1.00 95.81 90 ALA A C 1
ATOM 763 O O . ALA A 1 90 ? -11.491 -7.234 19.762 1.00 95.81 90 ALA A O 1
ATOM 764 N N . VAL A 1 91 ? -11.723 -5.737 18.106 1.00 95.56 91 VAL A N 1
ATOM 765 C CA . VAL A 1 91 ? -12.411 -4.735 18.926 1.00 95.56 91 VAL A CA 1
ATOM 766 C C . VAL A 1 91 ? -13.847 -5.167 19.231 1.00 95.56 91 VAL A C 1
ATOM 768 O O . VAL A 1 91 ? -14.265 -5.034 20.376 1.00 95.56 91 VAL A O 1
ATOM 771 N N . ASP A 1 92 ? -14.580 -5.728 18.270 1.00 94.00 92 ASP A N 1
ATOM 772 C CA . ASP A 1 92 ? -15.935 -6.255 18.477 1.00 94.00 92 ASP A CA 1
ATOM 773 C C . ASP A 1 92 ? -15.950 -7.361 19.544 1.00 94.00 92 ASP A C 1
ATOM 775 O O . ASP A 1 92 ? -16.886 -7.443 20.337 1.00 94.00 92 ASP A O 1
ATOM 779 N N . VAL A 1 93 ? -14.899 -8.188 19.609 1.00 94.31 93 VAL A N 1
ATOM 780 C CA . VAL A 1 93 ? -14.747 -9.222 20.647 1.00 94.31 93 VAL A CA 1
ATOM 781 C C . VAL A 1 93 ? -14.461 -8.611 22.021 1.00 94.31 93 VAL A C 1
ATOM 783 O O . VAL A 1 93 ? -15.081 -9.013 23.005 1.00 94.31 93 VAL A O 1
ATOM 786 N N . LEU A 1 94 ? -13.534 -7.651 22.111 1.00 93.94 94 LEU A N 1
ATOM 787 C CA . LEU A 1 94 ? -13.131 -7.056 23.391 1.00 93.94 94 LEU A CA 1
ATOM 788 C C . LEU A 1 94 ? -14.174 -6.066 23.941 1.00 93.94 94 LEU A C 1
ATOM 790 O O . LEU A 1 94 ? -14.419 -6.025 25.145 1.00 93.94 94 LEU A O 1
ATOM 794 N N . VAL A 1 95 ? -14.785 -5.257 23.071 1.00 91.75 95 VAL A N 1
ATOM 795 C CA . VAL A 1 95 ? -15.756 -4.209 23.422 1.00 91.75 95 VAL A CA 1
ATOM 796 C C . VAL A 1 95 ? -16.957 -4.232 22.453 1.00 91.75 95 VAL A C 1
ATOM 798 O O . VAL A 1 95 ? -17.117 -3.320 21.642 1.00 91.75 95 VAL A O 1
ATOM 801 N N . PRO A 1 96 ? -17.891 -5.198 22.576 1.00 86.94 96 PRO A N 1
ATOM 802 C CA . PRO A 1 96 ? -19.010 -5.370 21.631 1.00 86.94 96 PRO A CA 1
ATOM 803 C C . PRO A 1 96 ? -19.965 -4.171 21.488 1.00 86.94 96 PRO A C 1
ATOM 805 O O . PRO A 1 96 ? -20.796 -4.118 20.585 1.00 86.94 96 PRO A O 1
ATOM 808 N N . LYS A 1 97 ? -19.915 -3.211 22.421 1.00 86.44 97 LYS A N 1
ATOM 809 C CA . LYS A 1 97 ? -20.762 -2.006 22.447 1.00 86.44 97 LYS A CA 1
ATOM 810 C C . LYS A 1 97 ? -19.941 -0.720 22.354 1.00 86.44 97 LYS A C 1
ATOM 812 O O . LYS A 1 97 ? -20.324 0.300 22.917 1.00 86.44 97 LYS A O 1
ATOM 817 N N . HIS A 1 98 ? -18.826 -0.755 21.630 1.00 85.81 98 HIS A N 1
ATOM 818 C CA . HIS A 1 98 ? -17.915 0.382 21.475 1.00 85.81 98 HIS A CA 1
ATOM 819 C C . HIS A 1 98 ? -18.506 1.594 20.729 1.00 85.81 98 HIS A C 1
ATOM 821 O O . HIS A 1 98 ? -17.889 2.654 20.684 1.00 85.81 98 HIS A O 1
ATOM 827 N N . GLY A 1 99 ? -19.655 1.457 20.054 1.00 81.75 99 GLY A N 1
ATOM 828 C CA . GLY A 1 99 ? -20.331 2.557 19.342 1.00 81.75 99 GLY A CA 1
ATOM 829 C C . GLY A 1 99 ? -19.643 3.058 18.059 1.00 81.75 99 GLY A C 1
ATOM 830 O O . GLY A 1 99 ? -20.239 3.819 17.300 1.00 81.75 99 GLY A O 1
ATOM 831 N N . MET A 1 100 ? -18.413 2.623 17.777 1.00 87.50 100 MET A N 1
ATOM 832 C CA . MET A 1 100 ? -17.696 2.900 16.526 1.00 87.50 100 MET A CA 1
ATOM 833 C C . MET A 1 100 ? -18.395 2.342 15.273 1.00 87.50 100 MET A C 1
ATOM 835 O O . MET A 1 100 ? -18.921 1.232 15.269 1.00 87.50 100 MET A O 1
ATOM 839 N N . GLN A 1 101 ? -18.348 3.103 14.175 1.00 85.75 101 GLN A N 1
ATOM 840 C CA . GLN A 1 101 ? -18.944 2.735 12.885 1.00 85.75 101 GLN A CA 1
ATOM 841 C C . GLN A 1 101 ? -17.881 2.309 11.863 1.00 85.75 101 GLN A C 1
ATOM 843 O O . GLN A 1 101 ? -17.595 3.012 10.890 1.00 85.75 101 GLN A O 1
ATOM 848 N N . PHE A 1 102 ? -17.304 1.123 12.048 1.00 87.19 102 PHE A N 1
ATOM 849 C CA . PHE A 1 102 ? -16.248 0.635 11.160 1.00 87.19 102 PHE A CA 1
ATOM 850 C C . PHE A 1 102 ? -16.725 0.247 9.756 1.00 87.19 102 PHE A C 1
ATOM 852 O O . PHE A 1 102 ? -15.984 0.408 8.788 1.00 87.19 102 PHE A O 1
ATOM 859 N N . GLY A 1 103 ? -17.971 -0.211 9.600 1.00 89.25 103 GLY A N 1
ATOM 860 C CA . GLY A 1 103 ? -18.525 -0.577 8.291 1.00 89.25 103 GLY A CA 1
ATOM 861 C C . GLY A 1 103 ? -18.475 0.574 7.268 1.00 89.25 103 GLY A C 1
ATOM 862 O O . GLY A 1 103 ? -17.891 0.408 6.191 1.00 89.25 103 GLY A O 1
ATOM 863 N N . PRO A 1 104 ? -19.048 1.755 7.575 1.00 92.94 104 PRO A N 1
ATOM 864 C CA . PRO A 1 104 ? -18.901 2.955 6.750 1.00 92.94 104 PRO A CA 1
ATOM 865 C C . PRO A 1 104 ? -17.441 3.365 6.519 1.00 92.94 104 PRO A C 1
ATOM 867 O O . PRO A 1 104 ? -17.084 3.724 5.397 1.00 92.94 104 PRO A O 1
ATOM 870 N N . PHE A 1 105 ? -16.587 3.250 7.538 1.00 93.56 105 PHE A N 1
ATOM 871 C CA . PHE A 1 105 ? -15.168 3.591 7.442 1.00 93.56 105 PHE A CA 1
ATOM 872 C C . PHE A 1 105 ? -14.406 2.690 6.451 1.00 93.56 105 PHE A C 1
ATOM 874 O O . PHE A 1 105 ? -13.723 3.190 5.557 1.00 93.56 105 PHE A O 1
ATOM 881 N N . ILE A 1 106 ? -14.602 1.367 6.509 1.00 93.94 106 ILE A N 1
ATOM 882 C CA . ILE A 1 106 ? -14.022 0.406 5.553 1.00 93.94 106 ILE A CA 1
ATOM 883 C C . ILE A 1 106 ? -14.535 0.672 4.131 1.00 93.94 106 ILE A C 1
ATOM 885 O O . ILE A 1 106 ? -13.775 0.577 3.164 1.00 93.94 106 ILE A O 1
ATOM 889 N N . LYS A 1 107 ? -15.817 1.031 3.971 1.00 95.06 107 LYS A N 1
ATOM 890 C CA . LYS A 1 107 ? -16.369 1.417 2.661 1.00 95.06 107 LYS A CA 1
ATOM 891 C C . LYS A 1 107 ? -15.714 2.689 2.127 1.00 95.06 107 LYS A C 1
ATOM 893 O O . LYS A 1 107 ? -15.413 2.750 0.938 1.00 95.06 107 LYS A O 1
ATOM 898 N N . GLN A 1 108 ? -15.473 3.679 2.984 1.00 95.88 108 GLN A N 1
ATOM 899 C CA . GLN A 1 108 ? -14.772 4.901 2.600 1.00 95.88 108 GLN A CA 1
ATOM 900 C C . GLN A 1 108 ? -13.326 4.611 2.185 1.00 95.88 108 GLN A C 1
ATOM 902 O O . GLN A 1 108 ? -12.888 5.117 1.154 1.00 95.88 108 GLN A O 1
ATOM 907 N N . PHE A 1 109 ? -12.620 3.743 2.917 1.00 96.44 109 PHE A N 1
ATOM 908 C CA . PHE A 1 109 ? -11.293 3.262 2.523 1.00 96.44 109 PHE A CA 1
ATOM 909 C C . PHE A 1 109 ? -11.322 2.614 1.136 1.00 96.44 109 PHE A C 1
ATOM 911 O O . PHE A 1 109 ? -10.541 2.971 0.257 1.00 96.44 109 PHE A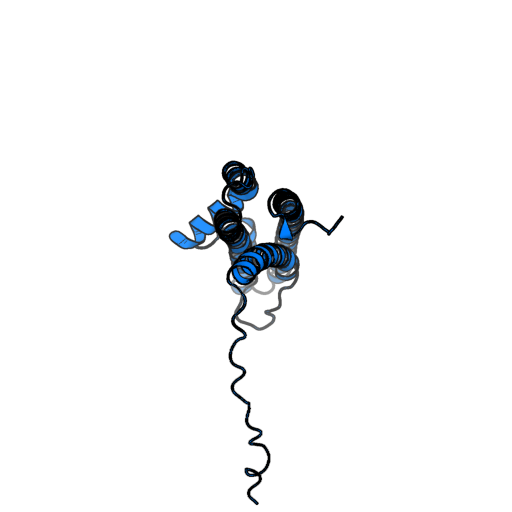 O 1
ATOM 918 N N . ALA A 1 110 ? -12.255 1.682 0.921 1.00 95.12 110 ALA A N 1
ATOM 919 C CA . ALA A 1 110 ? -12.370 0.970 -0.345 1.00 95.12 110 ALA A CA 1
ATOM 920 C C . ALA A 1 110 ? -12.658 1.913 -1.522 1.00 95.12 110 ALA A C 1
ATOM 922 O O . ALA A 1 110 ? -12.150 1.673 -2.605 1.00 95.12 110 ALA A O 1
ATOM 923 N N . ARG A 1 111 ? -13.427 2.989 -1.306 1.00 96.75 111 ARG A N 1
ATOM 924 C CA . ARG A 1 111 ? -13.679 4.024 -2.321 1.00 96.75 111 ARG A CA 1
ATOM 925 C C . ARG A 1 111 ? -12.450 4.890 -2.593 1.00 96.75 111 ARG A C 1
ATOM 927 O O . ARG A 1 111 ? -12.155 5.179 -3.745 1.00 96.75 111 ARG A O 1
ATOM 934 N N . GLU A 1 112 ? -11.741 5.312 -1.549 1.00 97.38 112 GLU A N 1
ATOM 935 C CA . GLU A 1 112 ? -10.549 6.164 -1.672 1.00 97.38 112 GLU A CA 1
ATOM 936 C C . GLU A 1 112 ? -9.432 5.490 -2.488 1.00 97.38 112 GLU A C 1
ATOM 938 O O . GLU A 1 112 ? -8.738 6.153 -3.269 1.00 97.38 112 GLU A O 1
ATOM 943 N N . PHE A 1 113 ? -9.283 4.175 -2.306 1.00 97.06 113 PHE A N 1
ATOM 944 C CA . PHE A 1 113 ? -8.248 3.343 -2.922 1.00 97.06 113 PHE A CA 1
ATOM 945 C C . PHE A 1 113 ? -8.828 2.304 -3.891 1.00 97.06 113 PHE A C 1
ATOM 947 O O . PHE A 1 113 ? -8.261 1.224 -4.066 1.00 97.06 113 PHE A O 1
ATOM 954 N N . ASP A 1 114 ? -9.977 2.613 -4.503 1.00 96.44 114 ASP A N 1
ATOM 955 C CA . ASP A 1 114 ? -10.692 1.691 -5.393 1.00 96.44 114 ASP A CA 1
ATOM 956 C C . ASP A 1 114 ? -9.809 1.244 -6.557 1.00 96.44 114 ASP A C 1
ATOM 958 O O . ASP A 1 114 ? -9.712 0.055 -6.837 1.00 96.44 114 ASP A O 1
ATOM 962 N N . GLN A 1 115 ? -9.069 2.178 -7.160 1.00 95.31 115 GLN A N 1
ATOM 963 C CA . GLN A 1 115 ? -8.142 1.859 -8.241 1.00 95.31 115 GLN A CA 1
ATOM 964 C C . GLN A 1 115 ? -7.063 0.870 -7.784 1.00 95.31 115 GLN A C 1
ATOM 966 O O . GLN A 1 115 ? -6.831 -0.134 -8.447 1.00 95.31 115 GLN A O 1
ATOM 971 N N . GLU A 1 116 ? -6.405 1.125 -6.652 1.00 96.50 116 GLU A N 1
ATOM 972 C CA . GLU A 1 116 ? -5.345 0.256 -6.140 1.00 96.50 116 GLU A CA 1
ATOM 973 C C . GLU A 1 116 ? -5.872 -1.151 -5.796 1.00 96.50 116 GLU A C 1
ATOM 975 O O . GLU A 1 116 ? -5.218 -2.154 -6.087 1.00 96.50 116 GLU A O 1
ATOM 980 N N . ILE A 1 117 ? -7.077 -1.242 -5.227 1.00 95.75 117 ILE A N 1
ATOM 981 C CA . ILE A 1 117 ? -7.735 -2.518 -4.913 1.00 95.75 117 ILE A CA 1
ATOM 982 C C . ILE A 1 117 ? -8.176 -3.241 -6.191 1.00 95.75 117 ILE A C 1
ATOM 984 O O . ILE A 1 117 ? -8.024 -4.461 -6.291 1.00 95.75 117 ILE A O 1
ATOM 988 N N . HIS A 1 118 ? -8.724 -2.508 -7.158 1.00 94.38 118 HIS A N 1
ATOM 989 C CA . HIS A 1 118 ? -9.164 -3.049 -8.435 1.00 94.38 118 HIS A CA 1
ATOM 990 C C . HIS A 1 118 ? -7.987 -3.645 -9.202 1.00 94.38 118 HIS A C 1
ATOM 992 O O . HIS A 1 118 ? -8.052 -4.814 -9.578 1.00 94.38 118 HIS A O 1
ATOM 998 N N . GLU A 1 119 ? -6.898 -2.889 -9.361 1.00 94.25 119 GLU A N 1
ATOM 999 C CA . GLU A 1 119 ? -5.684 -3.362 -10.031 1.00 94.25 119 GLU A CA 1
ATOM 1000 C C . GLU A 1 119 ? -5.145 -4.618 -9.351 1.00 94.25 119 GLU A C 1
ATOM 1002 O O . GLU A 1 119 ? -4.940 -5.633 -10.012 1.00 94.25 119 GLU A O 1
ATOM 1007 N N . ARG A 1 120 ? -5.026 -4.618 -8.014 1.00 94.44 120 ARG A N 1
ATOM 1008 C CA . ARG A 1 120 ? -4.623 -5.816 -7.260 1.00 94.44 120 ARG A CA 1
ATOM 1009 C C . ARG A 1 120 ? -5.489 -7.024 -7.609 1.00 94.44 120 ARG A C 1
ATOM 1011 O O . ARG A 1 120 ? -4.964 -8.115 -7.812 1.00 94.44 120 ARG A O 1
ATOM 1018 N N . ASN A 1 121 ? -6.810 -6.861 -7.631 1.00 92.25 121 ASN A N 1
ATOM 1019 C CA . ASN A 1 121 ? -7.729 -7.966 -7.906 1.00 92.25 121 ASN A CA 1
ATOM 1020 C C . ASN A 1 121 ? -7.635 -8.442 -9.359 1.00 92.25 121 ASN A C 1
ATOM 1022 O O . ASN A 1 121 ? -7.673 -9.647 -9.598 1.00 92.25 121 ASN A O 1
ATOM 1026 N N . GLN A 1 122 ? -7.459 -7.526 -10.314 1.00 92.31 122 GLN A N 1
ATOM 1027 C CA . GLN A 1 122 ? -7.191 -7.875 -11.709 1.00 92.31 122 GLN A CA 1
ATOM 1028 C C . GLN A 1 122 ? -5.903 -8.693 -11.837 1.00 92.31 122 GLN A C 1
ATOM 1030 O O . GLN A 1 122 ? -5.894 -9.728 -12.507 1.00 92.31 122 GLN A O 1
ATOM 1035 N N . ILE A 1 123 ? -4.851 -8.265 -11.135 1.00 89.75 123 ILE A N 1
ATOM 1036 C CA . ILE A 1 123 ? -3.547 -8.927 -11.139 1.00 89.75 123 ILE A CA 1
ATOM 1037 C C . ILE A 1 123 ? -3.638 -10.340 -10.561 1.00 89.75 123 ILE A C 1
ATOM 1039 O O . ILE A 1 123 ? -3.159 -11.307 -11.144 1.00 89.75 123 ILE A O 1
ATOM 1043 N N . HIS A 1 124 ? -4.297 -10.465 -9.410 1.00 84.38 124 HIS A N 1
ATOM 1044 C CA . HIS A 1 124 ? -4.400 -11.726 -8.688 1.00 84.38 124 HIS A CA 1
ATOM 1045 C C . HIS A 1 124 ? -5.237 -12.785 -9.425 1.00 84.38 124 HIS A C 1
ATOM 1047 O O . HIS A 1 124 ? -5.001 -13.977 -9.243 1.00 84.38 124 HIS A O 1
ATOM 1053 N N . HIS A 1 125 ? -6.224 -12.377 -10.228 1.00 81.06 125 HIS A N 1
ATOM 1054 C CA . HIS A 1 125 ? -7.189 -13.312 -10.816 1.00 81.06 125 HIS A CA 1
ATOM 1055 C C . HIS A 1 125 ? -7.081 -13.503 -12.331 1.00 81.06 125 HIS A C 1
ATOM 1057 O O . HIS A 1 125 ? -7.529 -14.541 -12.812 1.00 81.06 125 HIS A O 1
ATOM 1063 N N . PHE A 1 126 ? -6.532 -12.547 -13.089 1.00 81.38 126 PHE A N 1
ATOM 1064 C CA . PHE A 1 126 ? -6.728 -12.546 -14.544 1.00 81.38 126 PHE A CA 1
ATOM 1065 C C . PHE A 1 126 ? -5.470 -12.307 -15.381 1.00 81.38 126 PHE A C 1
ATOM 1067 O O . PHE A 1 126 ? -5.318 -12.949 -16.419 1.00 81.38 126 PHE A O 1
ATOM 1074 N N . LYS A 1 127 ? -4.588 -11.373 -15.004 1.00 85.81 127 LYS A N 1
ATOM 1075 C CA . LYS A 1 127 ? -3.466 -10.956 -15.870 1.00 85.81 127 LYS A CA 1
ATOM 1076 C C . LYS A 1 127 ? -2.313 -10.341 -15.085 1.00 85.81 127 LYS A C 1
ATOM 1078 O O . LYS A 1 127 ? -2.482 -9.990 -13.934 1.00 85.81 127 LYS A O 1
ATOM 1083 N N . ARG A 1 128 ? -1.151 -10.142 -15.711 1.00 83.81 128 ARG A N 1
ATOM 1084 C CA . ARG A 1 128 ? -0.098 -9.289 -15.125 1.00 83.81 128 ARG A CA 1
ATOM 1085 C C . ARG A 1 128 ? -0.499 -7.817 -15.187 1.00 83.81 128 ARG A C 1
ATOM 1087 O O . ARG A 1 128 ? -1.319 -7.432 -16.028 1.00 83.81 128 ARG A O 1
ATOM 1094 N N . PHE A 1 129 ? 0.093 -7.002 -14.318 1.00 89.88 129 PHE A N 1
ATOM 1095 C CA . PHE A 1 129 ? -0.095 -5.557 -14.388 1.00 89.88 129 PHE A CA 1
ATOM 1096 C C . PHE A 1 129 ? 0.415 -5.010 -15.726 1.00 89.88 129 PHE A C 1
ATOM 1098 O O . PHE A 1 129 ? 1.506 -5.371 -16.169 1.00 89.88 129 PHE A O 1
ATOM 1105 N N . ALA A 1 130 ? -0.373 -4.134 -16.348 1.00 85.94 130 ALA A N 1
ATOM 1106 C CA . ALA A 1 130 ? -0.038 -3.498 -17.612 1.00 85.94 130 ALA A CA 1
ATOM 1107 C C . ALA A 1 130 ? -0.287 -1.993 -17.508 1.00 85.94 130 ALA A C 1
ATOM 1109 O O . ALA A 1 130 ? -1.372 -1.555 -17.130 1.00 85.94 130 ALA A O 1
ATOM 1110 N N . ASP A 1 131 ? 0.722 -1.217 -17.878 1.00 92.50 131 ASP A N 1
ATOM 1111 C CA . ASP A 1 131 ? 0.713 0.240 -17.858 1.00 92.50 131 ASP A CA 1
ATOM 1112 C C . ASP A 1 131 ? 1.441 0.728 -19.110 1.00 92.50 131 ASP A C 1
ATOM 1114 O O . ASP A 1 131 ? 2.545 0.274 -19.405 1.00 92.50 131 ASP A O 1
ATOM 1118 N N . LEU A 1 132 ? 0.812 1.623 -19.875 1.00 92.31 132 LEU A N 1
ATOM 1119 C CA . LEU A 1 132 ? 1.317 2.037 -21.189 1.00 92.31 132 LEU A CA 1
ATOM 1120 C C . LEU A 1 132 ? 2.694 2.710 -21.114 1.00 92.31 132 LEU A C 1
ATOM 1122 O O . LEU A 1 132 ? 3.492 2.598 -22.049 1.00 92.31 132 LEU A O 1
ATOM 1126 N N . ASP A 1 133 ? 2.988 3.401 -20.015 1.00 93.50 133 ASP A N 1
ATOM 1127 C CA . ASP A 1 133 ? 4.284 4.029 -19.815 1.00 93.50 133 ASP A CA 1
ATOM 1128 C C . ASP A 1 133 ? 5.341 2.981 -19.450 1.00 93.50 133 ASP A C 1
ATOM 1130 O O . ASP A 1 133 ? 6.451 2.985 -19.992 1.00 93.50 133 ASP A O 1
ATOM 1134 N N . ILE A 1 134 ? 5.001 2.010 -18.609 1.00 94.19 134 ILE A N 1
ATOM 1135 C CA . ILE A 1 134 ? 5.892 0.881 -18.323 1.00 94.19 134 ILE A CA 1
ATOM 1136 C C . ILE A 1 134 ? 6.151 0.045 -19.591 1.00 94.19 134 ILE A C 1
ATOM 1138 O O . ILE A 1 134 ? 7.305 -0.291 -19.869 1.00 94.19 134 ILE A O 1
ATOM 1142 N N . GLU A 1 135 ? 5.140 -0.189 -20.427 1.00 93.69 135 GLU A N 1
ATOM 1143 C CA . GLU A 1 135 ? 5.287 -0.871 -21.721 1.00 93.69 135 GLU A CA 1
ATOM 1144 C C . GLU A 1 135 ? 6.236 -0.122 -22.664 1.00 93.69 135 GLU A C 1
ATOM 1146 O O . GLU A 1 135 ? 7.051 -0.723 -23.366 1.00 93.69 135 GLU A O 1
ATOM 1151 N N . ARG A 1 136 ? 6.249 1.216 -22.638 1.00 92.38 136 ARG A N 1
ATOM 1152 C CA . ARG A 1 136 ? 7.228 1.981 -23.423 1.00 92.38 136 ARG A CA 1
ATOM 1153 C C . ARG A 1 136 ? 8.672 1.758 -22.945 1.00 92.38 136 ARG A C 1
ATOM 1155 O O . ARG A 1 136 ? 9.591 1.761 -23.770 1.00 92.38 136 ARG A O 1
ATOM 1162 N N . VAL A 1 137 ? 8.904 1.511 -21.651 1.00 93.25 137 VAL A N 1
ATOM 1163 C CA . VAL A 1 137 ? 10.232 1.103 -21.133 1.00 93.25 137 VAL A CA 1
ATOM 1164 C C . VAL A 1 137 ? 10.648 -0.260 -21.694 1.00 93.25 137 VAL A C 1
ATOM 1166 O O . VAL A 1 137 ? 11.830 -0.473 -21.989 1.00 93.25 137 VAL A O 1
ATOM 1169 N N . TYR A 1 138 ? 9.694 -1.180 -21.843 1.00 92.75 138 TYR A N 1
ATOM 1170 C CA . TYR A 1 138 ? 9.934 -2.472 -22.479 1.00 92.75 138 TYR A CA 1
ATOM 1171 C C . TYR A 1 138 ? 10.287 -2.302 -23.959 1.00 92.75 138 TYR A C 1
ATOM 1173 O O . TYR A 1 138 ? 11.361 -2.735 -24.380 1.00 92.75 138 TYR A O 1
ATOM 1181 N N . LEU A 1 139 ? 9.454 -1.585 -24.720 1.00 92.12 139 LEU A N 1
ATOM 1182 C CA . LEU A 1 139 ? 9.653 -1.370 -26.156 1.00 92.12 139 LEU A CA 1
ATOM 1183 C C . LEU A 1 139 ? 11.003 -0.714 -26.459 1.00 92.12 139 LEU A C 1
ATOM 1185 O O . LEU A 1 139 ? 11.751 -1.212 -27.298 1.00 92.12 139 LEU A O 1
ATOM 1189 N N . THR A 1 140 ? 11.359 0.358 -25.748 1.00 90.19 140 THR A N 1
ATOM 1190 C CA . THR A 1 140 ? 12.671 1.017 -25.909 1.00 90.19 140 THR A CA 1
ATOM 1191 C C . THR A 1 140 ? 13.838 0.101 -25.523 1.00 90.19 140 THR A C 1
ATOM 1193 O O . THR A 1 140 ? 14.909 0.184 -26.120 1.00 90.19 140 THR A O 1
ATOM 1196 N N . GLY A 1 141 ? 13.631 -0.821 -24.577 1.00 87.69 141 GLY A N 1
ATOM 1197 C CA . GLY A 1 141 ? 14.600 -1.863 -24.233 1.00 87.69 141 GLY A CA 1
ATOM 1198 C C . GLY A 1 141 ? 14.828 -2.880 -25.344 1.00 87.69 141 GLY A C 1
ATOM 1199 O O . GLY A 1 141 ? 15.972 -3.199 -25.651 1.00 87.69 141 GLY A O 1
ATOM 1200 N N . ILE A 1 142 ? 13.754 -3.357 -25.976 1.00 89.44 142 ILE A N 1
ATOM 1201 C CA . ILE A 1 142 ? 13.845 -4.277 -27.116 1.00 89.44 142 ILE A CA 1
ATOM 1202 C C . ILE A 1 142 ? 14.546 -3.607 -28.303 1.00 89.44 142 ILE A C 1
ATOM 1204 O O . ILE A 1 142 ? 15.396 -4.226 -28.939 1.00 89.44 142 ILE A O 1
ATOM 1208 N N . HIS A 1 143 ? 14.268 -2.328 -28.569 1.00 88.50 143 HIS A N 1
ATOM 1209 C CA . HIS A 1 143 ? 14.932 -1.595 -29.652 1.00 88.50 143 HIS A CA 1
ATOM 1210 C C . HIS A 1 143 ? 16.447 -1.465 -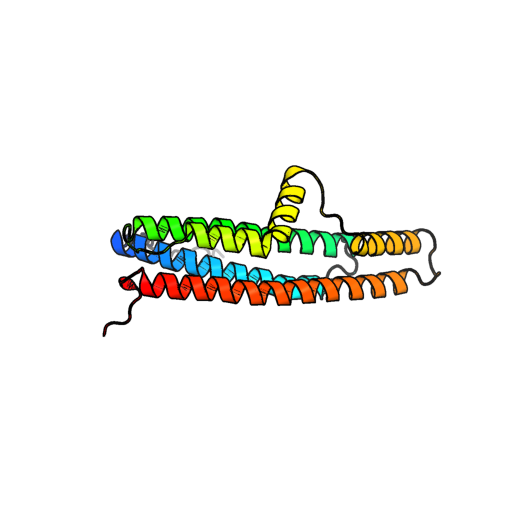29.447 1.00 88.50 143 HIS A C 1
ATOM 1212 O O . HIS A 1 143 ? 17.181 -1.506 -30.429 1.00 88.50 143 HIS A O 1
ATOM 1218 N N . ASP A 1 144 ? 16.938 -1.368 -28.208 1.00 87.25 144 ASP A N 1
ATOM 1219 C CA . ASP A 1 144 ? 18.384 -1.364 -27.931 1.00 87.25 144 ASP A CA 1
ATOM 1220 C C . ASP A 1 144 ? 19.051 -2.708 -28.264 1.00 87.25 144 ASP A C 1
ATOM 1222 O O . ASP A 1 144 ? 20.197 -2.737 -28.708 1.00 87.25 144 ASP A O 1
ATOM 1226 N N . ILE A 1 145 ? 18.321 -3.816 -28.092 1.00 86.38 145 ILE A N 1
ATOM 1227 C CA . ILE A 1 145 ? 18.791 -5.165 -28.436 1.00 86.38 145 ILE A CA 1
ATOM 1228 C C . ILE A 1 145 ? 18.813 -5.351 -29.958 1.00 86.38 145 ILE A C 1
ATOM 1230 O O . ILE A 1 145 ? 19.794 -5.853 -30.501 1.00 86.38 145 ILE A O 1
ATOM 1234 N N . VAL A 1 146 ? 17.738 -4.951 -30.644 1.00 88.94 146 VAL A N 1
ATOM 1235 C CA . VAL A 1 146 ? 17.580 -5.151 -32.096 1.00 88.94 146 VAL A CA 1
ATOM 1236 C C . VAL A 1 146 ? 18.419 -4.153 -32.904 1.00 88.94 146 VAL A C 1
ATOM 1238 O O . VAL A 1 146 ? 18.978 -4.508 -33.940 1.00 88.94 146 VAL A O 1
ATOM 1241 N N . PHE A 1 147 ? 18.542 -2.913 -32.428 1.00 87.25 147 PHE A N 1
ATOM 1242 C CA . PHE A 1 147 ? 19.249 -1.819 -33.098 1.00 87.25 147 PHE A CA 1
ATOM 1243 C C . PHE A 1 147 ? 20.309 -1.195 -32.174 1.00 87.25 147 PHE A C 1
ATOM 1245 O O . PHE A 1 147 ? 20.170 -0.039 -31.747 1.00 87.25 147 PHE A O 1
ATOM 1252 N N . PRO A 1 148 ? 21.392 -1.930 -31.861 1.00 83.31 148 PRO A N 1
ATOM 1253 C CA . PRO A 1 148 ? 22.413 -1.451 -30.941 1.00 83.31 148 PRO A CA 1
ATOM 1254 C C . PRO A 1 148 ? 23.096 -0.175 -31.458 1.00 83.31 148 PRO A C 1
ATOM 1256 O O . PRO A 1 148 ? 23.195 0.073 -32.661 1.00 83.31 148 PRO A O 1
ATOM 1259 N N . ASN A 1 149 ? 23.603 0.643 -30.529 1.00 79.75 149 ASN A N 1
ATOM 1260 C CA . ASN A 1 149 ? 24.338 1.895 -30.791 1.00 79.75 149 ASN A CA 1
ATOM 1261 C C . ASN A 1 149 ? 23.528 3.029 -31.451 1.00 79.75 149 ASN A C 1
ATOM 1263 O O . ASN A 1 149 ? 24.105 4.001 -31.933 1.00 79.75 149 ASN A O 1
ATOM 1267 N N . LYS A 1 150 ? 22.193 2.957 -31.430 1.00 85.81 150 LYS A N 1
ATOM 1268 C CA . LYS A 1 150 ? 21.300 4.028 -31.915 1.00 85.81 150 LYS A CA 1
ATOM 1269 C C . LYS A 1 150 ? 20.797 4.977 -30.818 1.00 85.81 150 LYS A C 1
ATOM 1271 O O . LYS A 1 150 ? 19.913 5.783 -31.064 1.00 85.81 150 LYS A O 1
ATOM 1276 N N . GLY A 1 151 ? 21.351 4.893 -29.607 1.00 87.12 151 GLY A N 1
ATOM 1277 C CA . GLY A 1 151 ? 20.956 5.740 -28.472 1.00 87.12 151 GLY A CA 1
ATOM 1278 C C . GLY A 1 151 ? 19.766 5.218 -27.655 1.00 87.12 151 GLY A C 1
ATOM 1279 O O . GLY A 1 151 ? 19.499 5.757 -26.579 1.00 87.12 151 GLY A O 1
ATOM 1280 N N . TRP A 1 152 ? 19.124 4.124 -28.080 1.00 89.88 152 TRP A N 1
ATOM 1281 C CA . TRP A 1 152 ? 17.973 3.511 -27.403 1.00 89.88 152 TRP A CA 1
ATOM 1282 C C . TRP A 1 152 ? 18.227 3.184 -25.929 1.00 89.88 152 TRP A C 1
ATOM 1284 O O . TRP A 1 152 ? 17.375 3.450 -25.085 1.00 89.88 152 TRP A O 1
ATOM 1294 N N . LYS A 1 153 ? 19.429 2.719 -25.567 1.00 87.56 153 LYS A N 1
ATOM 1295 C CA . LYS A 1 153 ? 19.823 2.528 -24.161 1.00 87.56 153 LYS A CA 1
ATOM 1296 C C . LYS A 1 153 ? 19.685 3.782 -23.300 1.00 87.56 153 LYS A C 1
ATOM 1298 O O . LYS A 1 153 ? 19.307 3.700 -22.127 1.00 87.56 153 LYS A O 1
ATOM 1303 N N . ALA A 1 154 ? 20.074 4.938 -23.835 1.00 89.69 154 ALA A N 1
ATOM 1304 C CA . ALA A 1 154 ? 19.998 6.203 -23.115 1.00 89.69 154 ALA A CA 1
ATOM 1305 C C . ALA A 1 154 ? 18.538 6.647 -22.987 1.00 89.69 154 ALA A C 1
ATOM 1307 O O . ALA A 1 154 ? 18.106 7.011 -21.893 1.00 89.69 154 ALA A O 1
ATOM 1308 N N . GLU A 1 155 ? 17.770 6.517 -24.067 1.00 90.44 155 GLU A N 1
ATOM 1309 C CA . GLU A 1 155 ? 16.341 6.818 -24.092 1.00 90.44 155 GLU A CA 1
ATOM 1310 C C . GLU A 1 155 ? 15.546 5.939 -23.118 1.00 90.44 155 GLU A C 1
ATOM 1312 O O . GLU A 1 155 ? 14.813 6.465 -22.281 1.00 90.44 155 GLU A O 1
ATOM 1317 N N . GLN A 1 156 ? 15.785 4.624 -23.107 1.00 92.62 156 GLN A N 1
ATOM 1318 C CA . GLN A 1 156 ? 15.170 3.698 -22.156 1.00 92.62 156 GLN A CA 1
ATOM 1319 C C . GLN A 1 156 ? 15.453 4.119 -20.709 1.00 92.62 156 GLN A C 1
ATOM 1321 O O . GLN A 1 156 ? 14.559 4.116 -19.863 1.00 92.62 156 GLN A O 1
ATOM 1326 N N . ARG A 1 157 ? 16.701 4.493 -20.389 1.00 91.75 157 ARG A N 1
ATOM 1327 C CA . ARG A 1 157 ? 17.070 4.943 -19.035 1.00 91.75 157 ARG A CA 1
ATOM 1328 C C . ARG A 1 157 ? 16.367 6.241 -18.655 1.00 91.75 157 ARG A C 1
ATOM 1330 O O . ARG A 1 157 ? 15.979 6.386 -17.495 1.00 91.75 157 ARG A O 1
ATOM 1337 N N . LEU A 1 158 ? 16.239 7.180 -19.591 1.00 92.44 158 LEU A N 1
ATOM 1338 C CA . LEU A 1 158 ? 15.520 8.433 -19.375 1.00 92.44 158 LEU A CA 1
ATOM 1339 C C . LEU A 1 158 ? 14.035 8.164 -19.127 1.00 92.44 158 LEU A C 1
ATOM 1341 O O . LEU A 1 158 ? 13.501 8.636 -18.123 1.00 92.44 158 LEU A O 1
ATOM 1345 N N . TYR A 1 159 ? 13.409 7.341 -19.970 1.00 93.44 159 TYR A N 1
ATOM 1346 C CA . TYR A 1 159 ? 11.999 6.994 -19.835 1.00 93.44 159 TYR A CA 1
ATOM 1347 C C . TYR A 1 159 ? 11.724 6.237 -18.537 1.00 93.44 159 TYR A C 1
ATOM 1349 O O . TYR A 1 159 ? 10.877 6.646 -17.751 1.00 93.44 159 TYR A O 1
ATOM 1357 N N . TYR A 1 160 ? 12.529 5.218 -18.231 1.00 95.19 160 TYR A N 1
ATOM 1358 C CA . TYR A 1 160 ? 12.466 4.498 -16.961 1.00 95.19 160 TYR A CA 1
ATOM 1359 C C . TYR A 1 160 ? 12.516 5.446 -15.758 1.00 95.19 160 TYR A C 1
ATOM 1361 O O . TYR A 1 160 ? 11.700 5.336 -14.849 1.00 95.19 160 TYR A O 1
ATOM 1369 N N . ARG A 1 161 ? 13.461 6.399 -15.739 1.00 95.25 161 ARG A N 1
ATOM 1370 C CA . ARG A 1 161 ? 13.587 7.361 -14.632 1.00 95.25 161 ARG A CA 1
ATOM 1371 C C . ARG A 1 161 ? 12.373 8.277 -14.527 1.00 95.25 161 ARG A C 1
ATOM 1373 O O . ARG A 1 161 ? 12.019 8.648 -13.411 1.00 95.25 161 ARG A O 1
ATOM 1380 N N . LYS A 1 162 ? 11.774 8.664 -15.655 1.00 95.50 162 LYS A N 1
ATOM 1381 C CA . LYS A 1 162 ? 10.543 9.458 -15.683 1.00 95.50 162 LYS A CA 1
ATOM 1382 C C . LYS A 1 162 ? 9.400 8.677 -15.025 1.00 95.50 162 LYS A C 1
ATOM 1384 O O . LYS A 1 162 ? 8.894 9.125 -14.001 1.00 95.50 162 LYS A O 1
ATOM 1389 N N . VAL A 1 163 ? 9.108 7.478 -15.528 1.00 96.19 163 VAL A N 1
ATOM 1390 C CA . VAL A 1 163 ? 8.020 6.619 -15.029 1.00 96.19 163 VAL A CA 1
ATOM 1391 C C . VAL A 1 163 ? 8.224 6.259 -13.556 1.00 96.19 163 VAL A C 1
ATOM 1393 O O . VAL A 1 163 ? 7.317 6.391 -12.739 1.00 96.19 163 VAL A O 1
ATOM 1396 N N . ALA A 1 164 ? 9.450 5.900 -13.170 1.00 97.25 164 ALA A N 1
ATOM 1397 C CA . ALA A 1 164 ? 9.802 5.629 -11.778 1.00 97.25 164 ALA A CA 1
ATOM 1398 C C . ALA A 1 164 ? 9.522 6.820 -10.846 1.00 97.25 164 ALA A C 1
ATOM 1400 O O . ALA A 1 164 ? 9.090 6.629 -9.710 1.00 97.25 164 ALA A O 1
ATOM 1401 N N . ARG A 1 165 ? 9.772 8.059 -11.294 1.00 96.94 165 ARG A N 1
ATOM 1402 C CA . ARG A 1 165 ? 9.491 9.266 -10.499 1.00 96.94 165 ARG A CA 1
ATOM 1403 C C . ARG A 1 165 ? 7.996 9.520 -10.364 1.00 96.94 165 ARG A C 1
ATOM 1405 O O . ARG A 1 165 ? 7.561 9.860 -9.268 1.00 96.94 165 ARG A O 1
ATOM 1412 N N . GLU A 1 166 ? 7.237 9.346 -11.441 1.00 96.75 166 GLU A N 1
ATOM 1413 C CA . GLU A 1 166 ? 5.778 9.510 -11.446 1.00 96.75 166 GLU A CA 1
ATOM 1414 C C . GLU A 1 166 ? 5.120 8.518 -10.480 1.00 96.75 166 GLU A C 1
ATOM 1416 O O . GLU A 1 166 ? 4.356 8.916 -9.596 1.00 96.75 166 GLU A O 1
ATOM 1421 N N . TRP A 1 167 ? 5.519 7.245 -10.544 1.00 97.56 167 TRP A N 1
ATOM 1422 C CA . TRP A 1 167 ? 5.066 6.229 -9.597 1.00 97.56 167 TRP A CA 1
ATOM 1423 C C . TRP A 1 167 ? 5.519 6.509 -8.165 1.00 97.56 167 TRP A C 1
ATOM 1425 O O . TRP A 1 167 ? 4.701 6.462 -7.250 1.00 97.56 167 TRP A O 1
ATOM 1435 N N . ALA A 1 168 ? 6.779 6.891 -7.944 1.00 97.62 168 ALA A N 1
ATOM 1436 C CA . ALA A 1 168 ? 7.253 7.273 -6.613 1.00 97.62 168 ALA A CA 1
ATOM 1437 C C . ALA A 1 168 ? 6.445 8.447 -6.021 1.00 97.62 168 ALA A C 1
ATOM 1439 O O . ALA A 1 168 ? 6.125 8.448 -4.832 1.00 97.62 168 ALA A O 1
ATOM 1440 N N . GLN A 1 169 ? 6.072 9.437 -6.838 1.00 97.50 169 GLN A N 1
ATOM 1441 C CA . GLN A 1 169 ? 5.225 10.551 -6.409 1.00 97.50 169 GLN A CA 1
ATOM 1442 C C . GLN A 1 169 ? 3.801 10.090 -6.072 1.00 97.50 169 GLN A C 1
ATOM 1444 O O . GLN A 1 169 ? 3.235 10.535 -5.068 1.00 97.50 169 GLN A O 1
ATOM 1449 N N . ARG A 1 170 ? 3.233 9.177 -6.867 1.00 96.88 170 ARG A N 1
ATOM 1450 C CA . ARG A 1 170 ? 1.939 8.550 -6.575 1.00 96.88 170 ARG A CA 1
ATOM 1451 C C . ARG A 1 170 ? 1.971 7.803 -5.242 1.00 96.88 170 ARG A C 1
ATOM 1453 O O . ARG A 1 170 ? 1.091 8.035 -4.412 1.00 96.88 170 ARG A O 1
ATOM 1460 N N . VAL A 1 171 ? 2.994 6.973 -5.013 1.00 97.62 171 VAL A N 1
ATOM 1461 C CA . VAL A 1 171 ? 3.198 6.255 -3.744 1.00 97.62 171 VAL A CA 1
ATOM 1462 C C . VAL A 1 171 ? 3.226 7.232 -2.581 1.00 97.62 171 VAL A C 1
ATOM 1464 O O . VAL A 1 171 ? 2.478 7.051 -1.628 1.00 97.62 171 VAL A O 1
ATOM 1467 N N . ARG A 1 172 ? 4.020 8.303 -2.678 1.00 97.06 172 ARG A N 1
ATOM 1468 C CA . ARG A 1 172 ? 4.108 9.323 -1.628 1.00 97.06 172 ARG A CA 1
ATOM 1469 C C . ARG A 1 172 ? 2.748 9.937 -1.301 1.00 97.06 172 ARG A C 1
ATOM 1471 O O . ARG A 1 172 ? 2.365 9.994 -0.136 1.00 97.06 172 ARG A O 1
ATOM 1478 N N . LYS A 1 173 ? 2.009 10.383 -2.324 1.00 97.25 173 LYS A N 1
ATOM 1479 C CA . LYS A 1 173 ? 0.685 11.003 -2.151 1.00 97.25 173 LYS A CA 1
ATOM 1480 C C . LYS A 1 173 ? -0.296 10.037 -1.486 1.00 97.25 173 LYS A C 1
ATOM 1482 O O . LYS A 1 173 ? -1.030 10.425 -0.582 1.00 97.25 173 LYS A O 1
ATOM 1487 N N . ARG A 1 174 ? -0.312 8.780 -1.930 1.00 97.19 174 ARG A N 1
ATOM 1488 C CA . ARG A 1 174 ? -1.221 7.754 -1.405 1.00 97.19 174 ARG A CA 1
ATOM 1489 C C . ARG A 1 174 ? -0.805 7.249 -0.021 1.00 97.19 174 ARG A C 1
ATOM 1491 O O . ARG A 1 174 ? -1.677 7.002 0.799 1.00 97.19 174 ARG A O 1
ATOM 1498 N N . GLY A 1 175 ? 0.491 7.181 0.273 1.00 96.94 175 GLY A N 1
ATOM 1499 C CA . GLY A 1 175 ? 1.021 6.881 1.604 1.00 96.94 175 GLY A CA 1
ATOM 1500 C C . GLY A 1 175 ? 0.650 7.951 2.631 1.00 96.94 175 GLY A C 1
ATOM 1501 O O . GLY A 1 175 ? 0.175 7.609 3.704 1.00 96.94 175 GLY A O 1
ATOM 1502 N N . ALA A 1 176 ? 0.754 9.237 2.276 1.00 96.12 176 ALA A N 1
ATOM 1503 C CA . ALA A 1 176 ? 0.279 10.329 3.133 1.00 96.12 176 ALA A CA 1
ATOM 1504 C C . ALA A 1 176 ? -1.239 10.263 3.379 1.00 96.12 176 ALA A C 1
ATOM 1506 O O . ALA A 1 176 ? -1.730 10.620 4.444 1.00 96.12 176 ALA A O 1
ATOM 1507 N N . ARG A 1 177 ? -2.007 9.778 2.395 1.00 96.94 177 ARG A N 1
ATOM 1508 C CA . ARG A 1 177 ? -3.445 9.554 2.573 1.00 96.94 177 ARG A CA 1
ATOM 1509 C C . ARG A 1 177 ? -3.736 8.402 3.536 1.00 96.94 177 ARG A C 1
ATOM 1511 O O . ARG A 1 177 ? -4.708 8.497 4.274 1.00 96.94 177 ARG A O 1
ATOM 1518 N N . LEU A 1 178 ? -2.918 7.347 3.536 1.00 96.25 178 LEU A N 1
ATOM 1519 C CA . LEU A 1 178 ? -3.039 6.242 4.492 1.00 96.25 178 LEU A CA 1
ATOM 1520 C C . LEU A 1 178 ? -2.759 6.670 5.932 1.00 96.25 178 LEU A C 1
ATOM 1522 O O . LEU A 1 178 ? -3.426 6.153 6.823 1.00 96.25 178 LEU A O 1
ATOM 1526 N N . ASP A 1 179 ? -1.851 7.625 6.156 1.00 96.94 179 ASP A N 1
ATOM 1527 C CA . ASP A 1 179 ? -1.620 8.183 7.498 1.00 96.94 179 ASP A CA 1
ATOM 1528 C C . ASP A 1 179 ? -2.928 8.702 8.102 1.00 96.94 179 ASP A C 1
ATOM 1530 O O . ASP A 1 179 ? -3.307 8.289 9.189 1.00 96.94 179 ASP A O 1
ATOM 1534 N N . ALA A 1 180 ? -3.705 9.475 7.334 1.00 96.00 180 ALA A N 1
ATOM 1535 C CA . ALA A 1 180 ? -4.996 9.985 7.795 1.00 96.00 180 ALA A CA 1
ATOM 1536 C C . ALA A 1 180 ? -6.009 8.874 8.147 1.00 96.00 180 ALA A C 1
ATOM 1538 O O . ALA A 1 180 ? -6.874 9.076 8.997 1.00 96.00 180 ALA A O 1
ATOM 1539 N N . PHE A 1 181 ? -5.929 7.703 7.502 1.00 96.06 181 PHE A N 1
ATOM 1540 C CA . PHE A 1 181 ? -6.758 6.551 7.874 1.00 96.06 181 PHE A CA 1
ATOM 1541 C C . PHE A 1 181 ? -6.272 5.898 9.168 1.00 96.06 181 PHE A C 1
ATOM 1543 O O . PHE A 1 181 ? -7.103 5.544 9.998 1.00 96.06 181 PHE A O 1
ATOM 1550 N N . VAL A 1 182 ? -4.960 5.740 9.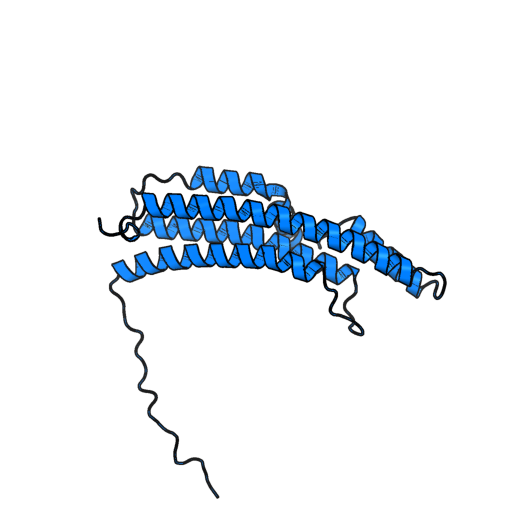353 1.00 96.62 182 VAL A N 1
ATOM 1551 C CA . VAL A 1 182 ? -4.400 5.199 10.601 1.00 96.62 182 VAL A CA 1
ATOM 1552 C C . VAL A 1 182 ? -4.687 6.129 11.776 1.00 96.62 182 VAL A C 1
ATOM 1554 O O . VAL A 1 182 ? -5.131 5.647 12.813 1.00 96.62 182 VAL A O 1
ATOM 1557 N N . ASP A 1 183 ? -4.545 7.442 11.597 1.00 96.62 183 ASP A N 1
ATOM 1558 C CA . ASP A 1 183 ? -4.857 8.438 12.627 1.00 96.62 183 ASP A CA 1
ATOM 1559 C C . ASP A 1 183 ? -6.333 8.368 13.044 1.00 96.62 183 ASP A C 1
ATOM 1561 O O . ASP A 1 183 ? -6.650 8.331 14.233 1.00 96.62 183 ASP A O 1
ATOM 1565 N N . ALA A 1 184 ? -7.249 8.260 12.074 1.00 95.38 184 ALA A N 1
ATOM 1566 C CA . ALA A 1 184 ? -8.675 8.099 12.355 1.00 95.38 184 ALA A CA 1
ATOM 1567 C C . ALA A 1 184 ? -8.986 6.784 13.094 1.00 95.38 184 ALA A C 1
ATOM 1569 O O . ALA A 1 184 ? -9.858 6.750 13.963 1.00 95.38 184 ALA A O 1
ATOM 1570 N N . VAL A 1 185 ? -8.273 5.698 12.772 1.00 95.56 185 VAL A N 1
ATOM 1571 C CA . VAL A 1 185 ? -8.377 4.431 13.511 1.00 95.56 185 VAL A CA 1
ATOM 1572 C C . VAL A 1 185 ? -7.865 4.602 14.939 1.00 95.56 185 VAL A C 1
ATOM 1574 O O . VAL A 1 185 ? -8.539 4.163 15.865 1.00 95.56 185 VAL A O 1
ATOM 1577 N N . ALA A 1 186 ? -6.726 5.265 15.138 1.00 95.44 186 ALA A N 1
ATOM 1578 C CA . ALA A 1 186 ? -6.172 5.527 16.463 1.00 95.44 186 ALA A CA 1
ATOM 1579 C C . ALA A 1 186 ? -7.152 6.329 17.332 1.00 95.44 186 ALA A C 1
ATOM 1581 O O . ALA A 1 186 ? -7.426 5.956 18.470 1.00 95.44 186 ALA A O 1
ATOM 1582 N N . GLU A 1 187 ? -7.740 7.390 16.775 1.00 93.81 187 GLU A N 1
ATOM 1583 C CA . GLU A 1 187 ? -8.750 8.212 17.446 1.00 93.81 187 GLU A CA 1
ATOM 1584 C C . GLU A 1 187 ? -9.998 7.397 17.816 1.00 93.81 187 GLU A C 1
ATOM 1586 O O . GLU A 1 187 ? -10.534 7.537 18.918 1.00 93.81 187 GLU A O 1
ATOM 1591 N N . ALA A 1 188 ? -10.452 6.520 16.917 1.00 93.00 188 ALA A N 1
ATOM 1592 C CA . ALA A 1 188 ? -11.572 5.628 17.182 1.00 93.00 188 ALA A CA 1
ATOM 1593 C C . ALA A 1 188 ? -11.248 4.649 18.323 1.00 93.00 188 ALA A C 1
ATOM 1595 O O . ALA A 1 188 ? -12.024 4.552 19.273 1.00 93.00 188 ALA A O 1
ATOM 1596 N N . LEU A 1 189 ? -10.082 3.995 18.282 1.00 94.56 189 LEU A N 1
ATOM 1597 C CA . LEU A 1 189 ? -9.634 3.075 19.330 1.00 94.56 189 LEU A CA 1
ATOM 1598 C C . LEU A 1 189 ? -9.522 3.771 20.691 1.00 94.56 189 LEU A C 1
ATOM 1600 O O . LEU A 1 189 ? -10.037 3.252 21.673 1.00 94.56 189 LEU A O 1
ATOM 1604 N N . LEU A 1 190 ? -8.934 4.968 20.758 1.00 93.62 190 LEU A N 1
ATOM 1605 C CA . LEU A 1 190 ? -8.819 5.729 22.009 1.00 93.62 190 LEU A CA 1
ATOM 1606 C C . LEU A 1 190 ? -10.182 6.075 22.627 1.00 93.62 190 LEU A C 1
ATOM 1608 O O . LEU A 1 190 ? -10.306 6.146 23.846 1.00 93.62 190 LEU A O 1
ATOM 1612 N N . ARG A 1 191 ? -11.215 6.282 21.802 1.00 90.62 191 ARG A N 1
ATOM 1613 C CA . ARG A 1 191 ? -12.586 6.542 22.272 1.00 90.62 191 ARG A CA 1
ATOM 1614 C C . ARG A 1 191 ? -13.347 5.271 22.635 1.00 90.62 191 ARG A C 1
ATOM 1616 O O . ARG A 1 191 ? -14.166 5.295 23.547 1.00 90.62 191 ARG A O 1
ATOM 1623 N N . GLY A 1 192 ? -13.137 4.199 21.876 1.00 90.12 192 GLY A N 1
ATOM 1624 C CA . GLY A 1 192 ? -13.923 2.971 21.963 1.00 90.12 192 GLY A CA 1
ATOM 1625 C C . GLY A 1 192 ? -13.326 1.890 22.862 1.00 90.12 192 GLY A C 1
ATOM 1626 O O . GLY A 1 192 ? -14.048 0.975 23.250 1.00 90.12 192 GLY A O 1
ATOM 1627 N N . CYS A 1 193 ? -12.040 1.980 23.205 1.00 91.94 193 CYS A N 1
ATOM 1628 C CA . CYS A 1 193 ? -11.319 0.989 23.999 1.00 91.94 193 CYS A CA 1
ATOM 1629 C C . CYS A 1 193 ? -10.838 1.603 25.328 1.00 91.94 193 CYS A C 1
ATOM 1631 O O . CYS A 1 193 ? -9.779 2.231 25.362 1.00 91.94 193 CYS A O 1
ATOM 1633 N N . PRO A 1 194 ? -11.565 1.391 26.444 1.00 90.00 194 PRO A N 1
ATOM 1634 C CA . PRO A 1 194 ? -11.260 2.023 27.732 1.00 90.00 194 PRO A CA 1
ATOM 1635 C C . PRO A 1 194 ? -9.853 1.739 28.264 1.00 90.00 194 PRO A C 1
ATOM 1637 O O . PRO A 1 194 ? -9.256 2.599 28.899 1.00 90.00 194 PRO A O 1
ATOM 1640 N N . PHE A 1 195 ? -9.300 0.559 27.971 1.00 91.31 195 PHE A N 1
ATOM 1641 C CA . PHE A 1 195 ? -7.962 0.160 28.420 1.00 91.31 195 PHE A CA 1
ATOM 1642 C C . PHE A 1 195 ? -6.825 0.993 27.795 1.00 91.31 195 PHE A C 1
ATOM 1644 O O . PHE A 1 195 ? -5.696 0.933 28.272 1.00 91.31 195 PHE A O 1
ATOM 1651 N N . LEU A 1 196 ? -7.108 1.753 26.730 1.00 90.25 196 LEU A N 1
ATOM 1652 C CA . LEU A 1 196 ? -6.157 2.666 26.090 1.00 90.25 196 LEU A CA 1
ATOM 1653 C C . LEU A 1 196 ? -6.232 4.095 26.646 1.00 90.25 196 LEU A C 1
ATOM 1655 O O . LEU A 1 196 ? -5.373 4.916 26.321 1.00 90.25 196 LEU A O 1
ATOM 1659 N N . ALA A 1 197 ? -7.251 4.418 27.447 1.00 81.12 197 ALA A N 1
ATOM 1660 C CA . ALA A 1 197 ? -7.349 5.724 28.081 1.00 81.12 197 ALA A CA 1
ATOM 1661 C C . ALA A 1 197 ? -6.261 5.857 29.157 1.00 81.12 197 ALA A C 1
ATOM 1663 O O . ALA A 1 197 ? -6.048 4.945 29.956 1.00 81.12 197 ALA A O 1
ATOM 1664 N N . LEU A 1 198 ? -5.567 6.999 29.187 1.00 63.09 198 LEU A N 1
ATOM 1665 C CA . LEU A 1 198 ? -4.653 7.304 30.288 1.00 63.09 198 LEU A CA 1
ATOM 1666 C C . LEU A 1 198 ? -5.447 7.324 31.606 1.00 63.09 198 LEU A C 1
ATOM 1668 O O . LEU A 1 198 ? -6.559 7.861 31.613 1.00 63.09 198 LEU A O 1
ATOM 1672 N N . PRO A 1 199 ? -4.905 6.775 32.709 1.00 57.75 199 PRO A N 1
ATOM 1673 C CA . PRO A 1 199 ? -5.514 6.956 34.018 1.00 57.75 199 PRO A CA 1
ATOM 1674 C C . PRO A 1 199 ? -5.585 8.460 34.303 1.00 57.75 199 PRO A C 1
ATOM 1676 O O . PRO A 1 199 ? -4.564 9.150 34.254 1.00 57.75 199 PRO A O 1
ATOM 1679 N N . GLY A 1 200 ? -6.808 8.958 34.494 1.00 47.56 200 GLY A N 1
ATOM 1680 C CA . GLY A 1 200 ? -7.064 10.329 34.937 1.00 47.56 200 GLY A CA 1
ATOM 1681 C C . GLY A 1 200 ? -6.649 10.554 36.381 1.00 47.56 200 GLY A C 1
ATOM 1682 O O . GLY A 1 200 ? -6.598 9.561 37.144 1.00 47.56 200 GLY A O 1
#

Organism: NCBI:txid93220

Foldseek 3Di:
DDPPPDPPPPPPPPDPPDDDPLVVLVVQLVVLLVVLVVLLVQLLVLLVQLQDDPQVVHPQALLNSVQVSLLSNLVSLVVSLVSLVSSVVSLCVNFVPLVDDVVVLSVVSCVVCVVSPVQNVCCVPPHGDDDVLSVVLVVLVVCCVVPPPPCSVVVSVVSSNVSSNVVSVVSVVVSVVSVVSSVVVVVSCCSRPVVNDDDD

Secondary structure (DSSP, 8-state):
----SS--------------HHHHHHHHHHHHHHHHHHHHHHHHHHHHHHH----TTSS--HHHHHHHHHHHHHHHHHHHHHHHHHHHHHHHHH-TT----HHHHHHHHHHHTHHHHHHHHHHHHT-----HHHHHHHHHHHHHHHSTTSSHHHHHHHHHHHHHHHHHHHHHHHHHHHHHHHHHHHHHHHHH-GGGSPP-

Radius of gyration: 23.76 Å; chains: 1; bounding box: 61×44×68 Å